Protein AF-A0A8X7R4N3-F1 (afdb_monomer_lite)

Secondary structure (DSSP, 8-state):
---TTS-----------TT-SS-EEEEEEEE-----SS-----EEEE------PPTT-EEEEEEEEEPPPPPTTS-S-EEEE---SEEEEE--SEEEE--EEEE-STT-EEEEEEEEEE-TT-EEEEEEEEEE-STT-EEEEEEEEEEETT-EEEEEEEEEE-TT--S-EEEEEEEEEEESSS-EEEEEEEEE-

InterPro domains:
  IPR000825 SUF system FeS cluster assembly, SufBD core domain [PF01458] (23-189)
  IPR037284 SUF system FeS cluster assembly, SufBD superfamily [SSF101960] (40-192)
  IPR055346 SUF system FeS cluster assembly, SufBD [PTHR30508] (43-193)

Sequence (194 aa):
MYKKDGSKYFQGNPSLDPTNSSLEAEAIALLTAVQQLGRLSYKHLHAAVVELYCREGANIKYSTVQKAYVSDEQGKGGIYNFLTEMTQVETGSAITWKYPSMVLESDDSVGEFYSVALTNNYQQADTGTTMIHKGKNTKSRIISKGISAGHSRNCYRGLVQVQSKVENAKSTSTSDSMLIADKAAANTYSYIQL

Structure (mmCIF, N/CA/C/O backbone):
data_AF-A0A8X7R4N3-F1
#
_entry.id   AF-A0A8X7R4N3-F1
#
loop_
_atom_site.group_PDB
_atom_site.id
_atom_site.type_symbol
_atom_site.label_atom_id
_atom_site.label_alt_id
_atom_site.label_comp_id
_atom_site.label_asym_id
_atom_site.label_entity_id
_atom_site.label_seq_id
_atom_site.pdbx_PDB_ins_code
_atom_site.Cartn_x
_atom_site.Cartn_y
_atom_site.Cartn_z
_atom_site.occupancy
_atom_site.B_iso_or_equiv
_atom_site.auth_seq_id
_atom_site.auth_comp_id
_atom_site.auth_asym_id
_atom_site.auth_atom_id
_atom_site.pdbx_PDB_model_num
ATOM 1 N N . MET A 1 1 ? 30.304 -11.082 11.114 1.00 28.42 1 MET A N 1
ATOM 2 C CA . MET A 1 1 ? 31.071 -12.309 10.788 1.00 28.42 1 MET A CA 1
ATOM 3 C C . MET A 1 1 ? 30.467 -12.939 9.534 1.00 28.42 1 MET A C 1
ATOM 5 O O . MET A 1 1 ? 29.252 -13.041 9.476 1.00 28.42 1 MET A O 1
ATOM 9 N N . TYR A 1 2 ? 31.270 -13.278 8.521 1.00 25.00 2 TYR A N 1
ATOM 10 C CA . TYR A 1 2 ? 30.820 -13.869 7.244 1.00 25.00 2 TYR A CA 1
ATOM 11 C C . TYR A 1 2 ? 30.635 -15.396 7.359 1.00 25.00 2 TYR A C 1
ATOM 13 O O . TYR A 1 2 ? 31.362 -16.033 8.121 1.00 25.00 2 TYR A O 1
ATOM 21 N N . LYS A 1 3 ? 29.708 -15.997 6.592 1.00 32.22 3 LYS A N 1
ATOM 22 C CA . LYS A 1 3 ? 29.724 -17.448 6.319 1.00 32.22 3 LYS A CA 1
ATOM 23 C C . LYS A 1 3 ? 30.774 -17.761 5.247 1.00 32.22 3 LYS A C 1
ATOM 25 O O . LYS A 1 3 ? 31.097 -16.922 4.409 1.00 32.22 3 LYS A O 1
ATOM 30 N N . LYS A 1 4 ? 31.286 -18.995 5.270 1.00 37.41 4 LYS A N 1
ATOM 31 C CA . LYS A 1 4 ? 32.301 -19.543 4.347 1.00 37.41 4 LYS A CA 1
ATOM 32 C C . LYS A 1 4 ? 31.868 -19.609 2.864 1.00 37.41 4 LYS A C 1
ATOM 34 O O . LYS A 1 4 ? 32.655 -20.071 2.050 1.00 37.41 4 LYS A O 1
ATOM 39 N N . ASP A 1 5 ? 30.664 -19.152 2.515 1.00 39.84 5 ASP A N 1
ATOM 40 C CA . ASP A 1 5 ? 30.082 -19.175 1.162 1.00 39.84 5 ASP A CA 1
ATOM 41 C C . ASP A 1 5 ? 29.942 -17.782 0.512 1.00 39.84 5 ASP A C 1
ATOM 43 O O . ASP A 1 5 ? 29.396 -17.659 -0.581 1.00 39.84 5 ASP A O 1
ATOM 47 N N . GLY A 1 6 ? 30.428 -16.718 1.162 1.00 37.72 6 GLY A N 1
ATOM 48 C CA . GLY A 1 6 ? 30.381 -15.358 0.612 1.00 37.72 6 GLY A CA 1
ATOM 49 C C . GLY A 1 6 ? 29.008 -14.675 0.686 1.00 37.72 6 GLY A C 1
ATOM 50 O O . GLY A 1 6 ? 28.885 -13.528 0.253 1.00 37.72 6 GLY A O 1
ATOM 51 N N . SER A 1 7 ? 27.991 -15.306 1.281 1.00 31.12 7 SER A N 1
ATOM 52 C CA . SER A 1 7 ? 26.719 -14.642 1.574 1.00 31.12 7 SER A CA 1
ATOM 53 C C . SER A 1 7 ? 26.849 -13.727 2.805 1.00 31.12 7 SER A C 1
ATOM 55 O O . SER A 1 7 ? 27.377 -14.106 3.859 1.00 31.12 7 SER A O 1
ATOM 57 N N . LYS A 1 8 ? 26.404 -12.469 2.677 1.00 31.66 8 LYS A N 1
ATOM 58 C CA . LYS A 1 8 ? 26.304 -11.541 3.812 1.00 31.66 8 LYS A CA 1
ATOM 59 C C . LYS A 1 8 ? 25.143 -11.984 4.701 1.00 31.66 8 LYS A C 1
ATOM 61 O O . LYS A 1 8 ? 24.023 -12.127 4.220 1.00 31.66 8 LYS A O 1
ATOM 66 N N . TYR A 1 9 ? 25.388 -12.121 6.005 1.00 30.23 9 TYR A N 1
ATOM 67 C CA . TYR A 1 9 ? 24.306 -12.041 6.982 1.00 30.23 9 TYR A CA 1
ATOM 68 C C . TYR A 1 9 ? 23.654 -10.665 6.827 1.00 30.23 9 TYR A C 1
ATOM 70 O O . TYR A 1 9 ? 24.258 -9.656 7.191 1.00 30.23 9 TYR A O 1
ATOM 78 N N . PHE A 1 10 ? 22.424 -10.608 6.325 1.00 33.38 10 PHE A N 1
ATOM 79 C CA . PHE A 1 10 ? 21.521 -9.571 6.800 1.00 33.38 10 PHE A CA 1
ATOM 80 C C . PHE A 1 10 ? 21.211 -9.944 8.248 1.00 33.38 10 PHE A C 1
ATOM 82 O O . PHE A 1 10 ? 20.389 -10.816 8.516 1.00 33.38 10 PHE A O 1
ATOM 89 N N . GLN A 1 11 ? 21.952 -9.354 9.187 1.00 27.58 11 GLN A N 1
ATOM 90 C CA . GLN A 1 11 ? 21.507 -9.301 10.572 1.00 27.58 11 GLN A CA 1
ATOM 91 C C . GLN A 1 11 ? 20.265 -8.407 10.584 1.00 27.58 11 GLN A C 1
ATOM 93 O O . GLN A 1 11 ? 20.362 -7.192 10.720 1.00 27.58 11 GLN A O 1
ATOM 98 N N . GLY A 1 12 ? 19.093 -9.015 10.385 1.00 32.09 12 GLY A N 1
ATOM 99 C CA . GLY A 1 12 ? 17.879 -8.480 10.981 1.00 32.09 12 GLY A CA 1
ATOM 100 C C . GLY A 1 12 ? 18.146 -8.401 12.477 1.00 32.09 12 GLY A C 1
ATOM 101 O O . GLY A 1 12 ? 18.594 -9.384 13.065 1.00 32.09 12 GLY A O 1
ATOM 102 N N . ASN A 1 13 ? 17.997 -7.213 13.051 1.00 30.48 13 ASN A N 1
ATOM 103 C CA . ASN A 1 13 ? 18.271 -6.973 14.459 1.00 30.48 13 ASN A CA 1
ATOM 104 C C . ASN A 1 13 ? 17.306 -7.847 15.289 1.00 30.48 13 ASN A C 1
ATOM 106 O O . ASN A 1 13 ? 16.101 -7.588 15.249 1.00 30.48 13 ASN A O 1
ATOM 110 N N . PRO A 1 14 ? 17.761 -8.909 15.981 1.00 39.53 14 PRO A N 1
ATOM 111 C CA . PRO A 1 14 ? 16.870 -9.852 16.632 1.00 39.53 14 PRO A CA 1
ATOM 112 C C . PRO A 1 14 ? 16.708 -9.461 18.102 1.00 39.53 14 PRO A C 1
ATOM 114 O O . PRO A 1 14 ? 17.184 -10.178 18.969 1.00 39.53 14 PRO A O 1
ATOM 117 N N . SER A 1 15 ? 16.088 -8.308 18.367 1.00 30.47 15 SER A N 1
ATOM 118 C CA . SER A 1 15 ? 15.493 -7.941 19.666 1.00 30.47 15 SER A CA 1
ATOM 119 C C . SER A 1 15 ? 15.107 -6.459 19.677 1.00 30.47 15 SER A C 1
ATOM 121 O O . SER A 1 15 ? 15.933 -5.582 19.913 1.00 30.47 15 SER A O 1
ATOM 123 N N . LEU A 1 16 ? 13.825 -6.161 19.468 1.00 42.56 16 LEU A N 1
ATOM 124 C CA . LEU A 1 16 ? 13.246 -4.944 20.034 1.00 42.56 16 LEU A CA 1
ATOM 125 C C . LEU A 1 16 ? 12.820 -5.308 21.460 1.00 42.56 16 LEU A C 1
ATOM 127 O O . LEU A 1 16 ? 11.906 -6.106 21.652 1.00 42.56 16 LEU A O 1
ATOM 131 N N . ASP A 1 17 ? 13.565 -4.807 22.443 1.00 33.56 17 ASP A N 1
ATOM 132 C CA . ASP A 1 17 ? 13.286 -4.969 23.872 1.00 33.56 17 ASP A CA 1
ATOM 133 C C . ASP A 1 17 ? 11.881 -4.415 24.206 1.00 33.56 17 ASP A C 1
ATOM 135 O O . ASP A 1 17 ? 11.614 -3.237 23.950 1.00 33.56 17 ASP A O 1
ATOM 139 N N . PRO A 1 18 ? 10.962 -5.232 24.758 1.00 40.41 18 PRO A N 1
ATOM 140 C CA . PRO A 1 18 ? 9.576 -4.836 24.995 1.00 40.41 18 PRO A CA 1
ATOM 141 C C . PRO A 1 18 ? 9.364 -3.951 26.237 1.00 40.41 18 PRO A C 1
ATOM 143 O O . PRO A 1 18 ? 8.213 -3.649 26.559 1.00 40.41 18 PRO A O 1
ATOM 146 N N . THR A 1 19 ? 10.415 -3.543 26.961 1.00 34.06 19 THR A N 1
ATOM 147 C CA . THR A 1 19 ? 10.249 -2.979 28.315 1.00 34.06 19 THR A CA 1
ATOM 148 C C . THR A 1 19 ? 10.400 -1.468 28.475 1.00 34.06 19 THR A C 1
ATOM 150 O O . THR A 1 19 ? 10.098 -0.971 29.558 1.00 34.06 19 THR A O 1
ATOM 153 N N . ASN A 1 20 ? 10.752 -0.694 27.443 1.00 33.00 20 ASN A N 1
ATOM 154 C CA . ASN A 1 20 ? 10.854 0.761 27.615 1.00 33.00 20 ASN A CA 1
ATOM 155 C C . ASN A 1 20 ? 9.526 1.497 27.356 1.00 33.00 20 ASN A C 1
ATOM 157 O O . ASN A 1 20 ? 8.781 1.242 26.411 1.00 33.00 20 ASN A O 1
ATOM 161 N N . SER A 1 21 ? 9.181 2.403 28.258 1.00 36.72 21 SER A N 1
ATOM 162 C CA . SER A 1 21 ? 8.106 3.381 28.125 1.00 36.72 21 SER A CA 1
ATOM 163 C C . SER A 1 21 ? 8.486 4.414 27.051 1.00 36.72 21 SER A C 1
ATOM 165 O O . SER A 1 21 ? 9.642 4.811 26.956 1.00 36.72 21 SER A O 1
ATOM 167 N N . SER A 1 22 ? 7.518 4.828 26.220 1.00 35.53 22 SER A N 1
ATOM 168 C CA . SER A 1 22 ? 7.684 5.627 24.981 1.00 35.53 22 SER A CA 1
ATOM 169 C C . SER A 1 22 ? 8.544 4.966 23.888 1.00 35.53 22 SER A C 1
ATOM 171 O O . SER A 1 22 ? 9.639 5.413 23.570 1.00 35.53 22 SER A O 1
ATOM 173 N N . LEU A 1 23 ? 8.041 3.878 23.295 1.00 40.59 23 LEU A N 1
ATOM 174 C CA . LEU A 1 23 ? 8.692 3.203 22.165 1.00 40.59 23 LEU A CA 1
ATOM 175 C C . LEU A 1 23 ? 8.200 3.806 20.843 1.00 40.59 23 LEU A C 1
ATOM 177 O O . LEU A 1 23 ? 7.201 3.353 20.283 1.00 40.59 23 LEU A O 1
ATOM 181 N N . GLU A 1 24 ? 8.897 4.832 20.354 1.00 41.12 24 GLU A N 1
ATOM 182 C CA . GLU A 1 24 ? 8.949 5.094 18.914 1.00 41.12 24 GLU A CA 1
ATOM 183 C C . GLU A 1 24 ? 9.880 4.043 18.296 1.00 41.12 24 GLU A C 1
ATOM 185 O O . GLU A 1 24 ? 11.080 4.024 18.572 1.00 41.12 24 GLU A O 1
ATOM 190 N N . ALA A 1 25 ? 9.334 3.132 17.490 1.00 44.25 25 ALA A N 1
ATOM 191 C CA . ALA A 1 25 ? 10.148 2.238 16.675 1.00 44.25 25 ALA A CA 1
ATOM 192 C C . ALA A 1 25 ? 10.244 2.827 15.264 1.00 44.25 25 ALA A C 1
ATOM 194 O O . ALA A 1 25 ? 9.279 2.797 14.498 1.00 44.25 25 ALA A O 1
ATOM 195 N N . GLU A 1 26 ? 11.407 3.379 14.928 1.00 40.69 26 GLU A N 1
ATOM 196 C CA . GLU A 1 26 ? 11.725 3.802 13.566 1.00 40.69 26 GLU A CA 1
ATOM 197 C C . GLU A 1 26 ? 12.490 2.680 12.866 1.00 40.69 26 GLU A C 1
ATOM 199 O O . GLU A 1 26 ? 13.600 2.316 13.257 1.00 40.69 26 GLU A O 1
ATOM 204 N N . ALA A 1 27 ? 11.892 2.106 11.826 1.00 46.00 27 ALA A N 1
ATOM 205 C CA . ALA A 1 27 ? 12.557 1.132 10.975 1.00 46.00 27 ALA A CA 1
ATOM 206 C C . ALA A 1 27 ? 12.718 1.732 9.574 1.00 46.00 27 ALA A C 1
ATOM 208 O O . ALA A 1 27 ? 11.740 2.023 8.885 1.00 46.00 27 ALA A O 1
ATOM 209 N N . ILE A 1 28 ? 13.973 1.928 9.158 1.00 44.00 28 ILE A N 1
ATOM 210 C CA . ILE A 1 28 ? 14.318 2.360 7.802 1.00 44.00 28 ILE A CA 1
ATOM 211 C C . ILE A 1 28 ? 14.966 1.190 7.070 1.00 44.00 28 ILE A C 1
ATOM 213 O O . ILE A 1 28 ? 16.100 0.813 7.372 1.00 44.00 28 ILE A O 1
ATOM 217 N N . ALA A 1 29 ? 14.261 0.614 6.095 1.00 48.31 29 ALA A N 1
ATOM 218 C CA . ALA A 1 29 ? 14.846 -0.378 5.198 1.00 48.31 29 ALA A CA 1
ATOM 219 C C . ALA A 1 29 ? 15.395 0.333 3.952 1.00 48.31 29 ALA A C 1
ATOM 221 O O . ALA A 1 29 ? 14.651 0.722 3.051 1.00 48.31 29 ALA A O 1
ATOM 222 N N . LEU A 1 30 ? 16.717 0.524 3.904 1.00 37.94 30 LEU A N 1
ATOM 223 C CA . LEU A 1 30 ? 17.411 0.983 2.702 1.00 37.94 30 LEU A CA 1
ATOM 224 C C . LEU A 1 30 ? 17.946 -0.232 1.943 1.00 37.94 30 LEU A C 1
ATOM 226 O O . LEU A 1 30 ? 19.055 -0.707 2.197 1.00 37.94 30 LEU A O 1
ATOM 230 N N . LEU A 1 31 ? 17.171 -0.738 0.989 1.00 42.41 31 LEU A N 1
ATOM 231 C CA . LEU A 1 31 ? 17.671 -1.764 0.086 1.00 42.41 31 LEU A CA 1
ATOM 232 C C . LEU A 1 31 ? 18.352 -1.099 -1.115 1.00 42.41 31 LEU A C 1
ATOM 234 O O . LEU A 1 31 ? 17.706 -0.709 -2.086 1.00 42.41 31 LEU A O 1
ATOM 238 N N . THR A 1 32 ? 19.682 -1.009 -1.067 1.00 34.28 32 THR A N 1
ATOM 239 C CA . THR A 1 32 ? 20.493 -0.711 -2.255 1.00 34.28 32 THR A CA 1
ATOM 240 C C . THR A 1 32 ? 21.065 -2.017 -2.794 1.00 34.28 32 THR A C 1
ATOM 242 O O . THR A 1 32 ? 22.032 -2.550 -2.249 1.00 34.28 32 THR A O 1
ATOM 245 N N . ALA A 1 33 ? 20.495 -2.544 -3.877 1.00 39.47 33 ALA A N 1
ATOM 246 C CA . ALA A 1 33 ? 21.125 -3.632 -4.617 1.00 39.47 33 ALA A CA 1
ATOM 247 C C . ALA A 1 33 ? 22.306 -3.062 -5.427 1.00 39.47 33 ALA A C 1
ATOM 249 O O . ALA A 1 33 ? 22.152 -2.646 -6.574 1.00 39.47 33 ALA A O 1
ATOM 250 N N . VAL A 1 34 ? 23.495 -2.993 -4.817 1.00 32.38 34 VAL A N 1
ATOM 251 C CA . VAL A 1 34 ? 24.745 -2.728 -5.546 1.00 32.38 34 VAL A CA 1
ATOM 252 C C . VAL A 1 34 ? 25.189 -4.031 -6.195 1.00 32.38 34 VAL A C 1
ATOM 254 O O . VAL A 1 34 ? 25.832 -4.860 -5.557 1.00 32.38 34 VAL A O 1
ATOM 257 N N . GLN A 1 35 ? 24.881 -4.197 -7.478 1.00 34.34 35 GLN A N 1
ATOM 258 C CA . GLN A 1 35 ? 25.619 -5.121 -8.334 1.00 34.34 35 GLN A CA 1
ATOM 259 C C . GLN A 1 35 ? 26.476 -4.296 -9.297 1.00 34.34 35 GLN A C 1
ATOM 261 O O . GLN A 1 35 ? 26.201 -4.170 -10.487 1.00 34.34 35 GLN A O 1
ATOM 266 N N . GLN A 1 36 ? 27.531 -3.682 -8.750 1.00 35.44 36 GLN A N 1
ATOM 267 C CA . GLN A 1 36 ? 28.707 -3.345 -9.548 1.00 35.44 36 GLN A CA 1
ATOM 268 C C . GLN A 1 36 ? 29.327 -4.674 -9.971 1.00 35.44 36 GLN A C 1
ATOM 270 O O . GLN A 1 36 ? 29.988 -5.300 -9.154 1.00 35.44 36 GLN A O 1
ATOM 275 N N . LEU A 1 37 ? 29.028 -5.126 -11.189 1.00 33.00 37 LEU A N 1
ATOM 276 C CA . LEU A 1 37 ? 29.882 -5.935 -12.070 1.00 33.00 37 LEU A CA 1
ATOM 277 C C . LEU A 1 37 ? 29.041 -6.365 -13.283 1.00 33.00 37 LEU A C 1
ATOM 279 O O . LEU A 1 37 ? 28.156 -7.203 -13.165 1.00 33.00 37 LEU A O 1
ATOM 283 N N . GLY A 1 38 ? 29.320 -5.735 -14.429 1.00 34.06 38 GLY A N 1
ATOM 284 C CA . GLY A 1 38 ? 29.025 -6.207 -15.787 1.00 34.06 38 GLY A CA 1
ATOM 285 C C . GLY A 1 38 ? 27.617 -6.732 -16.071 1.00 34.06 38 GLY A C 1
ATOM 286 O O . GLY A 1 38 ? 27.364 -7.905 -15.862 1.00 34.06 38 GLY A O 1
ATOM 287 N N . ARG A 1 39 ? 26.757 -5.882 -16.656 1.00 41.31 39 ARG A N 1
ATOM 288 C CA . ARG A 1 39 ? 25.635 -6.216 -17.567 1.00 41.31 39 ARG A CA 1
ATOM 289 C C . ARG A 1 39 ? 25.206 -7.700 -17.554 1.00 41.31 39 ARG A C 1
ATOM 291 O O . ARG A 1 39 ? 25.407 -8.414 -18.534 1.00 41.31 39 ARG A O 1
ATOM 298 N N . LEU A 1 40 ? 24.637 -8.173 -16.445 1.00 40.94 40 LEU A N 1
ATOM 299 C CA . LEU A 1 40 ? 24.177 -9.556 -16.345 1.00 40.94 40 LEU A CA 1
ATOM 300 C C . LEU A 1 40 ? 22.851 -9.690 -17.095 1.00 40.94 40 LEU A C 1
ATOM 302 O O . LEU A 1 40 ? 21.897 -8.962 -16.835 1.00 40.94 40 LEU A O 1
ATOM 306 N N . SER A 1 41 ? 22.792 -10.639 -18.026 1.00 44.78 41 SER A N 1
ATOM 307 C CA . SER A 1 41 ? 21.616 -10.949 -18.850 1.00 44.78 41 SER A CA 1
ATOM 308 C C . SER A 1 41 ? 20.477 -11.641 -18.086 1.00 44.78 41 SER A C 1
ATOM 310 O O . SER A 1 41 ? 19.461 -11.991 -18.688 1.00 44.78 41 SER A O 1
ATOM 312 N N . TYR A 1 42 ? 20.627 -11.857 -16.777 1.00 50.16 42 TYR A N 1
ATOM 313 C CA . TYR A 1 42 ? 19.701 -12.637 -15.962 1.00 50.16 42 TYR A CA 1
ATOM 314 C C . TYR A 1 42 ? 18.805 -11.735 -15.112 1.00 50.16 42 TYR A C 1
ATOM 316 O O . TYR A 1 42 ? 19.255 -10.780 -14.475 1.00 50.16 42 TYR A O 1
ATOM 324 N N . LYS A 1 43 ? 17.509 -12.049 -15.116 1.00 64.62 43 LYS A N 1
ATOM 325 C CA . LYS A 1 43 ? 16.503 -11.386 -14.284 1.00 64.62 43 LYS A CA 1
ATOM 326 C C . LYS A 1 43 ? 16.624 -11.892 -12.850 1.00 64.62 43 LYS A C 1
ATOM 328 O O . LYS A 1 43 ? 16.765 -13.095 -12.643 1.00 64.62 43 LYS A O 1
ATOM 333 N N . HIS A 1 44 ? 16.529 -10.991 -11.880 1.00 62.62 44 HIS A N 1
ATOM 334 C CA . HIS A 1 44 ? 16.589 -11.338 -10.460 1.00 62.62 44 HIS A CA 1
ATOM 335 C C . HIS A 1 44 ? 15.226 -11.103 -9.808 1.00 62.62 44 HIS A C 1
ATOM 337 O O . HIS A 1 44 ? 14.547 -10.120 -10.105 1.00 62.62 44 HIS A O 1
ATOM 343 N N . LEU A 1 45 ? 14.827 -12.013 -8.925 1.00 73.44 45 LEU A N 1
ATOM 344 C CA . LEU A 1 45 ? 13.608 -11.900 -8.132 1.00 73.44 45 LEU A CA 1
ATOM 345 C C . LEU A 1 45 ? 13.970 -11.382 -6.740 1.00 73.44 45 LEU A C 1
ATOM 347 O O . LEU A 1 45 ? 14.696 -12.049 -6.007 1.00 73.44 45 LEU A O 1
ATOM 351 N N . HIS A 1 46 ? 13.457 -10.210 -6.381 1.00 73.81 46 HIS A N 1
ATOM 352 C CA . HIS A 1 46 ? 13.475 -9.699 -5.020 1.00 73.81 46 HIS A CA 1
ATOM 353 C C . HIS A 1 46 ? 12.089 -9.903 -4.411 1.00 73.81 46 HIS A C 1
ATOM 355 O O . HIS A 1 46 ? 11.122 -9.287 -4.851 1.00 73.81 46 HIS A O 1
ATOM 361 N N . ALA A 1 47 ? 11.998 -10.764 -3.404 1.00 74.94 47 ALA A N 1
ATOM 362 C CA . ALA A 1 47 ? 10.785 -10.974 -2.632 1.00 74.94 47 ALA A CA 1
ATOM 363 C C . ALA A 1 47 ? 11.133 -10.890 -1.149 1.00 74.94 47 ALA A C 1
ATOM 365 O O . ALA A 1 47 ? 12.039 -11.592 -0.696 1.00 74.94 47 ALA A O 1
ATOM 366 N N . ALA A 1 48 ? 10.426 -10.056 -0.396 1.00 75.56 48 ALA A N 1
ATOM 367 C CA . ALA A 1 48 ? 10.520 -10.094 1.055 1.00 75.56 48 ALA A CA 1
ATOM 368 C C . ALA A 1 48 ? 9.176 -9.812 1.731 1.00 75.56 48 ALA A C 1
ATOM 370 O O . ALA A 1 48 ? 8.212 -9.336 1.129 1.00 75.56 48 ALA A O 1
ATOM 371 N N . VAL A 1 49 ? 9.129 -10.183 3.004 1.00 78.62 49 VAL A N 1
ATOM 372 C CA . VAL A 1 49 ? 7.958 -10.086 3.866 1.00 78.62 49 VAL A CA 1
ATOM 373 C C . VAL A 1 49 ? 8.358 -9.249 5.066 1.00 78.62 49 VAL A C 1
ATOM 375 O O . VAL A 1 49 ? 9.437 -9.438 5.627 1.00 78.62 49 VAL A O 1
ATOM 378 N N . VAL A 1 50 ? 7.494 -8.308 5.427 1.00 82.25 50 VAL A N 1
ATOM 379 C CA . VAL A 1 50 ? 7.684 -7.430 6.577 1.00 82.25 50 VAL A CA 1
ATOM 380 C C . VAL A 1 50 ? 6.433 -7.525 7.431 1.00 82.25 50 VAL A C 1
ATOM 382 O O . VAL A 1 50 ? 5.329 -7.296 6.942 1.00 82.25 50 VAL A O 1
ATOM 385 N N . GLU A 1 51 ? 6.624 -7.851 8.704 1.00 82.25 51 GLU A N 1
ATOM 386 C CA . GLU A 1 51 ? 5.573 -7.888 9.713 1.00 82.25 51 GLU A CA 1
ATOM 387 C C . GLU A 1 51 ? 5.939 -6.912 10.829 1.00 82.25 51 GLU A C 1
ATOM 389 O O . GLU A 1 51 ? 7.065 -6.914 11.330 1.00 82.25 51 GLU A O 1
ATOM 394 N N . LEU A 1 52 ? 4.992 -6.050 11.192 1.00 83.56 52 LEU A N 1
ATOM 395 C CA . LEU A 1 52 ? 5.147 -5.046 12.239 1.00 83.56 52 LEU A CA 1
ATOM 396 C C . LEU A 1 52 ? 3.961 -5.166 13.190 1.00 83.56 52 LEU A C 1
ATOM 398 O O . LEU A 1 52 ? 2.817 -5.257 12.749 1.00 83.56 52 LEU A O 1
ATOM 402 N N . TYR A 1 53 ? 4.236 -5.135 14.490 1.00 84.75 53 TYR A N 1
ATOM 403 C CA . TYR A 1 53 ? 3.217 -5.171 15.532 1.00 84.75 53 TYR A CA 1
ATOM 404 C C . TYR A 1 53 ? 3.391 -3.972 16.459 1.00 84.75 53 TYR A C 1
ATOM 406 O O . TYR A 1 53 ? 4.430 -3.826 17.103 1.00 84.75 53 TYR A O 1
ATOM 414 N N . CYS A 1 54 ? 2.372 -3.114 16.519 1.00 83.12 54 CYS A N 1
ATOM 415 C CA . CYS A 1 54 ? 2.355 -1.933 17.372 1.00 83.12 54 CYS A CA 1
ATOM 416 C C . CYS A 1 54 ? 1.504 -2.210 18.615 1.00 83.12 54 CYS A C 1
ATOM 418 O O . CYS A 1 54 ? 0.315 -2.503 18.491 1.00 83.12 54 CYS A O 1
ATOM 420 N N . ARG A 1 55 ? 2.102 -2.126 19.809 1.00 83.25 55 ARG A N 1
ATOM 421 C CA . ARG A 1 55 ? 1.358 -2.274 21.069 1.00 83.25 55 ARG A CA 1
ATOM 422 C C . ARG A 1 55 ? 0.580 -1.004 21.420 1.00 83.25 55 ARG A C 1
ATOM 424 O O . ARG A 1 55 ? 0.852 0.073 20.897 1.00 83.25 55 ARG A O 1
ATOM 431 N N . GLU A 1 56 ? -0.321 -1.121 22.388 1.00 80.50 56 GLU A N 1
ATOM 432 C CA . GLU A 1 56 ? -1.024 0.026 22.961 1.00 80.50 56 GLU A CA 1
ATOM 433 C C . GLU A 1 56 ? -0.043 1.096 23.473 1.00 80.50 56 GLU A C 1
ATOM 435 O O . GLU A 1 56 ? 0.941 0.796 24.156 1.00 80.50 56 GLU A O 1
ATOM 440 N N . GLY A 1 57 ? -0.292 2.351 23.093 1.00 78.88 57 GLY A N 1
ATOM 441 C CA . GLY A 1 57 ? 0.563 3.493 23.424 1.00 78.88 57 GLY A CA 1
ATOM 442 C C . GLY A 1 57 ? 1.901 3.553 22.675 1.00 78.88 57 GLY A C 1
ATOM 443 O O . GLY A 1 57 ? 2.692 4.455 22.949 1.00 78.88 57 GLY A O 1
ATOM 444 N N . ALA A 1 58 ? 2.178 2.629 21.750 1.00 78.75 58 ALA A N 1
ATOM 445 C CA . ALA A 1 58 ? 3.365 2.677 20.898 1.00 78.75 58 ALA A CA 1
ATOM 446 C C . ALA A 1 58 ? 3.076 3.346 19.546 1.00 78.75 58 ALA A C 1
ATOM 448 O O . ALA A 1 58 ? 1.929 3.482 19.117 1.00 78.75 58 ALA A O 1
ATOM 449 N N . ASN A 1 59 ? 4.146 3.762 18.870 1.00 77.88 59 ASN A N 1
ATOM 450 C CA . ASN A 1 59 ? 4.096 4.293 17.514 1.00 77.88 59 ASN A CA 1
ATOM 451 C C . ASN A 1 59 ? 5.201 3.635 16.680 1.00 77.88 59 ASN A C 1
ATOM 453 O O . ASN A 1 59 ? 6.346 3.529 17.127 1.00 77.88 59 ASN A O 1
ATOM 457 N N . ILE A 1 60 ? 4.855 3.194 15.470 1.00 79.75 60 ILE A N 1
ATOM 458 C CA . ILE A 1 60 ? 5.811 2.644 14.511 1.00 79.75 60 ILE A CA 1
ATOM 459 C C . ILE A 1 60 ? 5.835 3.540 13.281 1.00 79.75 60 ILE A C 1
ATOM 461 O O . ILE A 1 60 ? 4.817 3.713 12.610 1.00 79.75 60 ILE A O 1
ATOM 465 N N . LYS A 1 61 ? 7.027 4.035 12.943 1.00 78.38 61 LYS A N 1
ATOM 466 C CA . LYS A 1 61 ? 7.293 4.692 11.663 1.00 78.38 61 LYS A CA 1
ATOM 467 C C . LYS A 1 61 ? 8.140 3.754 10.819 1.00 78.38 61 LYS A C 1
ATOM 469 O O . LYS A 1 61 ? 9.284 3.450 11.160 1.00 78.38 61 LYS A O 1
ATOM 474 N N . TYR A 1 62 ? 7.569 3.296 9.711 1.00 78.00 62 TYR A N 1
ATOM 475 C CA . TYR A 1 62 ? 8.260 2.423 8.772 1.00 78.00 62 TYR A CA 1
ATOM 476 C C . TYR A 1 62 ? 8.414 3.101 7.415 1.00 78.00 62 TYR A C 1
ATOM 478 O O . TYR A 1 62 ? 7.422 3.408 6.749 1.00 78.00 62 TYR A O 1
ATOM 486 N N . SER A 1 63 ? 9.667 3.320 7.017 1.00 71.75 63 SER A N 1
ATOM 487 C CA . SER A 1 63 ? 10.016 4.078 5.815 1.00 71.75 63 SER A CA 1
ATOM 488 C C . SER A 1 63 ? 11.060 3.363 4.994 1.00 71.75 63 SER A C 1
ATOM 490 O O . SER A 1 63 ? 12.042 2.842 5.517 1.00 71.75 63 SER A O 1
ATOM 492 N N . THR A 1 64 ? 10.868 3.344 3.686 1.00 67.75 64 THR A N 1
ATOM 493 C CA . THR A 1 64 ? 11.669 2.522 2.800 1.00 67.75 64 THR A CA 1
ATOM 494 C C . THR A 1 64 ? 11.925 3.254 1.498 1.00 67.75 64 THR A C 1
ATOM 496 O O . THR A 1 64 ? 11.083 3.952 0.928 1.00 67.75 64 THR A O 1
ATOM 499 N N . VAL A 1 65 ? 13.168 3.151 1.047 1.00 67.19 65 VAL A N 1
ATOM 500 C CA . VAL A 1 65 ? 13.633 3.821 -0.163 1.00 67.19 65 VAL A CA 1
ATOM 501 C C . VAL A 1 65 ? 14.320 2.769 -1.000 1.00 67.19 65 VAL A C 1
ATOM 503 O O . VAL A 1 65 ? 15.325 2.189 -0.582 1.00 67.19 65 VAL A O 1
ATOM 506 N N . GLN A 1 66 ? 13.761 2.509 -2.177 1.00 63.09 66 GLN A N 1
ATOM 507 C CA . GLN A 1 66 ? 14.242 1.460 -3.058 1.00 63.09 66 GLN A CA 1
ATOM 508 C C . GLN A 1 66 ? 14.615 2.026 -4.413 1.00 63.09 66 GLN A C 1
ATOM 510 O O . G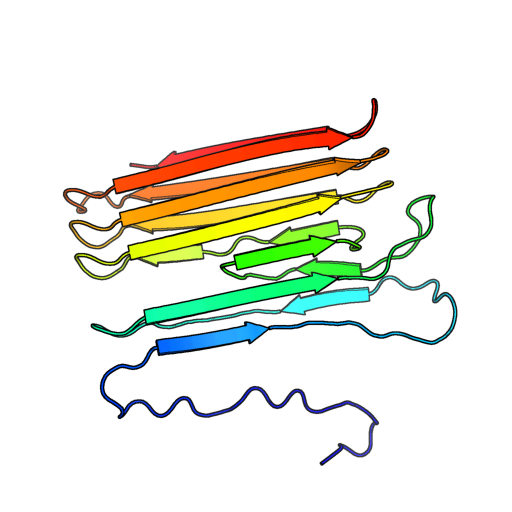LN A 1 66 ? 13.780 2.435 -5.219 1.00 63.09 66 GLN A O 1
ATOM 515 N N . LYS A 1 67 ? 15.917 2.003 -4.673 1.00 56.12 67 LYS A N 1
ATOM 516 C CA . LYS A 1 67 ? 16.490 2.333 -5.969 1.00 56.12 67 LYS A CA 1
ATOM 517 C C . LYS A 1 67 ? 17.065 1.055 -6.567 1.00 56.12 67 LYS A C 1
ATOM 519 O O . LYS A 1 67 ? 18.185 0.662 -6.245 1.00 56.12 67 LYS A O 1
ATOM 524 N N . ALA A 1 68 ? 16.286 0.396 -7.412 1.00 55.00 68 ALA A N 1
ATOM 525 C CA . ALA A 1 68 ? 16.784 -0.671 -8.265 1.00 55.00 68 ALA A CA 1
ATOM 526 C C . ALA A 1 68 ? 17.541 -0.058 -9.460 1.00 55.00 68 ALA A C 1
ATOM 528 O O . ALA A 1 68 ? 17.257 1.060 -9.889 1.00 55.00 68 ALA A O 1
ATOM 529 N N . TYR A 1 69 ? 18.540 -0.762 -9.992 1.00 47.78 69 TYR A N 1
ATOM 530 C CA . TYR A 1 69 ? 19.203 -0.373 -11.239 1.00 47.78 69 TYR A CA 1
ATOM 531 C C . TYR A 1 69 ? 18.607 -1.158 -12.414 1.00 47.78 69 TYR A C 1
ATOM 533 O O . TYR A 1 69 ? 18.260 -2.332 -12.293 1.00 47.78 69 TYR A O 1
ATOM 541 N N . VAL A 1 70 ? 18.441 -0.435 -13.520 1.00 50.59 70 VAL A N 1
ATOM 542 C CA . VAL A 1 70 ? 17.442 -0.648 -14.576 1.00 50.59 70 VAL A CA 1
ATOM 543 C C . VAL A 1 70 ? 17.794 -1.807 -15.517 1.00 50.59 70 VAL A C 1
ATOM 545 O O . VAL A 1 70 ? 18.964 -2.091 -15.779 1.00 50.59 70 VAL A O 1
ATOM 548 N N . SER A 1 71 ? 16.748 -2.424 -16.077 1.00 48.09 71 SER A N 1
ATOM 549 C CA . SER A 1 71 ? 16.763 -3.059 -17.403 1.00 48.09 71 SER A CA 1
ATOM 550 C C . SER A 1 71 ? 17.353 -2.121 -18.473 1.00 48.09 71 SER A C 1
ATOM 552 O O . SER A 1 71 ? 17.433 -0.912 -18.269 1.00 48.09 71 SER A O 1
ATOM 554 N N . ASP A 1 72 ? 17.741 -2.630 -19.641 1.00 53.41 72 ASP A N 1
ATOM 555 C CA . ASP A 1 72 ? 18.154 -1.742 -20.737 1.00 53.41 72 ASP A CA 1
ATOM 556 C C . ASP A 1 72 ? 17.001 -0.828 -21.226 1.00 53.41 72 ASP A C 1
ATOM 558 O O . ASP A 1 72 ? 15.835 -1.011 -20.859 1.00 53.41 72 ASP A O 1
ATOM 562 N N . GLU A 1 73 ? 17.319 0.178 -22.052 1.00 59.78 73 GLU A N 1
ATOM 563 C CA . GLU A 1 73 ? 16.349 1.137 -22.624 1.00 59.78 73 GLU A CA 1
ATOM 564 C C . GLU A 1 73 ? 15.226 0.462 -23.439 1.00 59.78 73 GLU A C 1
ATOM 566 O O . GLU A 1 73 ? 14.181 1.064 -23.678 1.00 59.78 73 GLU A O 1
ATOM 571 N N . GLN A 1 74 ? 15.409 -0.803 -23.831 1.00 57.56 74 GLN A N 1
ATOM 572 C CA . GLN A 1 74 ? 14.436 -1.615 -24.564 1.00 57.56 74 GLN A CA 1
ATOM 573 C C . GLN A 1 74 ? 13.642 -2.569 -23.650 1.00 57.56 74 GLN A C 1
ATOM 575 O O . GLN A 1 74 ? 12.858 -3.379 -24.144 1.00 57.56 74 GLN A O 1
ATOM 580 N N . GLY A 1 75 ? 13.828 -2.497 -22.327 1.00 51.38 75 GLY A N 1
ATOM 581 C CA . GLY A 1 75 ? 13.118 -3.322 -21.348 1.00 51.38 75 GLY A CA 1
ATOM 582 C C . GLY A 1 75 ? 13.650 -4.755 -21.192 1.00 51.38 75 GLY A C 1
ATOM 583 O O . GLY A 1 75 ? 12.956 -5.596 -20.619 1.00 51.38 75 GLY A O 1
ATOM 584 N N . LYS A 1 76 ? 14.859 -5.078 -21.677 1.00 49.44 76 LYS A N 1
ATOM 585 C CA . LYS A 1 76 ? 15.499 -6.386 -21.448 1.00 49.44 76 LYS A CA 1
ATOM 586 C C . LYS A 1 76 ? 16.326 -6.375 -20.156 1.00 49.44 76 LYS A C 1
ATOM 588 O O . LYS A 1 76 ? 17.106 -5.462 -19.893 1.00 49.44 76 LYS A O 1
ATOM 593 N N . GLY A 1 77 ? 16.177 -7.435 -19.357 1.00 49.47 77 GLY A N 1
ATOM 594 C CA . GLY A 1 77 ? 16.771 -7.552 -18.015 1.00 49.47 77 GLY A CA 1
ATOM 595 C C . GLY A 1 77 ? 15.911 -6.907 -16.919 1.00 49.47 77 GLY A C 1
ATOM 596 O O . GLY A 1 77 ? 14.775 -6.520 -17.175 1.00 49.47 77 GLY A O 1
ATOM 597 N N . GLY A 1 78 ? 16.435 -6.819 -15.693 1.00 44.06 78 GLY A N 1
ATOM 598 C CA . GLY A 1 78 ? 15.802 -6.110 -14.570 1.00 44.06 78 GLY A CA 1
ATOM 599 C C . GLY A 1 78 ? 15.380 -6.988 -13.384 1.00 44.06 78 GLY A C 1
ATOM 600 O O . GLY A 1 78 ? 15.444 -8.219 -13.429 1.00 44.06 78 GLY A O 1
ATOM 601 N N . ILE A 1 79 ? 14.978 -6.315 -12.302 1.00 53.81 79 ILE A N 1
ATOM 602 C CA . ILE A 1 79 ? 14.545 -6.924 -11.037 1.00 53.81 79 ILE A CA 1
ATOM 603 C C . ILE A 1 79 ? 13.012 -6.977 -10.997 1.00 53.81 79 ILE A C 1
ATOM 605 O O . ILE A 1 79 ? 12.352 -5.988 -11.325 1.00 53.81 79 ILE A O 1
ATOM 609 N N . TYR A 1 80 ? 12.463 -8.125 -10.598 1.00 50.00 80 TYR A N 1
ATOM 610 C CA . TYR A 1 80 ? 11.074 -8.251 -10.152 1.00 50.00 80 TYR A CA 1
ATOM 611 C C . TYR A 1 80 ? 11.023 -7.962 -8.654 1.00 50.00 80 TYR A C 1
ATOM 613 O O . TYR A 1 80 ? 11.705 -8.653 -7.900 1.00 50.00 80 TYR A O 1
ATOM 621 N N . ASN A 1 81 ? 10.270 -6.948 -8.229 1.00 51.88 81 ASN A N 1
ATOM 622 C CA . ASN A 1 81 ? 10.267 -6.486 -6.842 1.00 51.88 81 ASN A CA 1
ATOM 623 C C . ASN A 1 81 ? 8.907 -6.703 -6.168 1.00 51.88 81 ASN A C 1
ATOM 625 O O . ASN A 1 81 ? 7.931 -6.038 -6.514 1.00 51.88 81 ASN A O 1
ATOM 629 N N . PHE A 1 82 ? 8.873 -7.610 -5.196 1.00 47.03 82 PHE A N 1
ATOM 630 C CA . PHE A 1 82 ? 7.710 -7.946 -4.382 1.00 47.03 82 PHE A CA 1
ATOM 631 C C . PHE A 1 82 ? 8.018 -7.621 -2.922 1.00 47.03 82 PHE A C 1
ATOM 633 O O . PHE A 1 82 ? 8.746 -8.358 -2.255 1.00 47.03 82 PHE A O 1
ATOM 640 N N . LEU A 1 83 ? 7.506 -6.496 -2.427 1.00 43.72 83 LEU A N 1
ATOM 641 C CA . LEU A 1 83 ? 7.736 -6.083 -1.043 1.00 43.72 83 LEU A CA 1
ATOM 642 C C . LEU A 1 83 ? 6.544 -5.312 -0.468 1.00 43.72 83 LEU A C 1
ATOM 644 O O . LEU A 1 83 ? 5.692 -4.830 -1.200 1.00 43.72 83 LEU A O 1
ATOM 648 N N . THR A 1 84 ? 6.487 -5.155 0.847 1.00 34.59 84 THR A N 1
ATOM 649 C CA . THR A 1 84 ? 5.337 -4.594 1.563 1.00 34.59 84 THR A CA 1
ATOM 650 C C . THR A 1 84 ? 5.850 -3.593 2.601 1.00 34.59 84 THR A C 1
ATOM 652 O O . THR A 1 84 ? 6.464 -4.014 3.574 1.00 34.59 84 THR A O 1
ATOM 655 N N . GLU A 1 85 ? 5.681 -2.274 2.393 1.00 35.81 85 GLU A N 1
ATOM 656 C CA . GLU A 1 85 ? 6.244 -1.233 3.284 1.00 35.81 85 GLU A CA 1
ATOM 657 C C . GLU A 1 85 ? 5.373 0.046 3.348 1.00 35.81 85 GLU A C 1
ATOM 659 O O . GLU A 1 85 ? 4.651 0.331 2.401 1.00 35.81 85 GLU A O 1
ATOM 664 N N . MET A 1 86 ? 5.399 0.814 4.450 1.00 28.72 86 MET A N 1
ATOM 665 C CA . MET A 1 86 ? 4.359 1.823 4.772 1.00 28.72 86 MET A CA 1
ATOM 666 C C . MET A 1 86 ? 4.641 3.255 4.265 1.00 28.72 86 MET A C 1
ATOM 668 O O . MET A 1 86 ? 3.693 3.996 4.003 1.00 28.72 86 MET A O 1
ATOM 672 N N . THR A 1 87 ? 5.909 3.645 4.093 1.00 33.59 87 THR A N 1
ATOM 673 C CA . THR A 1 87 ? 6.320 4.886 3.406 1.00 33.59 87 THR A CA 1
ATOM 674 C C . THR A 1 87 ? 7.340 4.547 2.326 1.00 33.59 87 THR A C 1
ATOM 676 O O . THR A 1 87 ? 8.374 3.992 2.675 1.00 33.59 87 THR A O 1
ATOM 679 N N . GLN A 1 88 ? 7.076 4.841 1.046 1.00 50.50 88 GLN A N 1
ATOM 680 C CA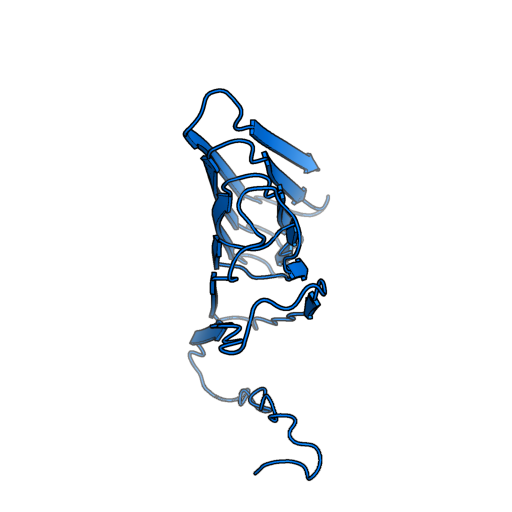 . GLN A 1 88 ? 7.856 4.269 -0.071 1.00 50.50 88 GLN A CA 1
ATOM 681 C C . GLN A 1 88 ? 8.276 5.283 -1.146 1.00 50.50 88 GLN A C 1
ATOM 683 O O . GLN A 1 88 ? 7.465 6.100 -1.581 1.00 50.50 88 GLN A O 1
ATOM 688 N N . VAL A 1 89 ? 9.519 5.163 -1.635 1.00 41.72 89 VAL A N 1
ATOM 689 C CA . VAL A 1 89 ? 10.011 5.793 -2.878 1.00 41.72 89 VAL A CA 1
ATOM 690 C C . VAL A 1 89 ? 10.668 4.731 -3.753 1.00 41.72 89 VAL A C 1
ATOM 692 O O . VAL A 1 89 ? 11.642 4.109 -3.323 1.00 41.72 89 VAL A O 1
ATOM 695 N N . GLU A 1 90 ? 10.169 4.534 -4.976 1.00 55.56 90 GLU A N 1
ATOM 696 C CA . GLU A 1 90 ? 10.636 3.449 -5.850 1.00 55.56 90 GLU A CA 1
ATOM 697 C C . GLU A 1 90 ? 11.020 3.886 -7.254 1.00 55.56 90 GLU A C 1
ATOM 699 O O . GLU A 1 90 ? 10.309 4.654 -7.899 1.00 55.56 90 GLU A O 1
ATOM 704 N N . THR A 1 91 ? 12.133 3.337 -7.744 1.00 5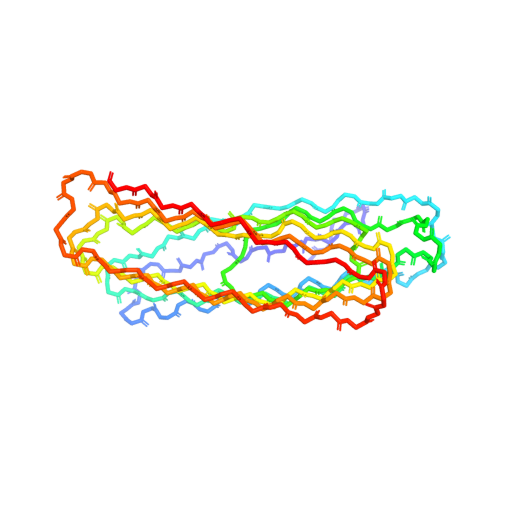2.62 91 THR A N 1
ATOM 705 C CA . THR A 1 91 ? 12.606 3.510 -9.118 1.00 52.62 91 THR A CA 1
ATOM 706 C C . THR A 1 91 ? 13.451 2.306 -9.548 1.00 52.62 91 THR A C 1
ATOM 708 O O . THR A 1 91 ? 14.220 1.773 -8.747 1.00 52.62 91 THR A O 1
ATOM 711 N N . GLY A 1 92 ? 13.330 1.872 -10.809 1.00 55.81 92 GLY A N 1
ATOM 712 C CA . GLY A 1 92 ? 14.347 1.025 -11.450 1.00 55.81 92 GLY A CA 1
ATOM 713 C C . GLY A 1 92 ? 14.036 -0.461 -11.663 1.00 55.81 92 GLY A C 1
ATOM 714 O O . GLY A 1 92 ? 14.773 -1.116 -12.399 1.00 55.81 92 GLY A O 1
ATOM 715 N N . SER A 1 93 ? 12.961 -1.001 -11.089 1.00 58.50 93 SER A N 1
ATOM 716 C CA . SER A 1 93 ? 12.540 -2.398 -11.303 1.00 58.50 93 SER A CA 1
ATOM 717 C C . SER A 1 93 ? 11.822 -2.569 -12.641 1.00 58.50 93 SER A C 1
ATOM 719 O O . SER A 1 93 ? 11.147 -1.652 -13.098 1.00 58.50 93 SER A O 1
ATOM 721 N N . ALA A 1 94 ? 11.932 -3.746 -13.267 1.00 73.12 94 ALA A N 1
ATOM 722 C CA . ALA A 1 94 ? 11.184 -4.038 -14.494 1.00 73.12 94 ALA A CA 1
ATOM 723 C C . ALA A 1 94 ? 9.684 -4.190 -14.196 1.00 73.12 94 ALA A C 1
ATOM 725 O O . ALA A 1 94 ? 8.850 -3.642 -14.917 1.00 73.12 94 ALA A O 1
ATOM 726 N N . ILE A 1 95 ? 9.360 -4.904 -13.110 1.00 79.56 95 ILE A N 1
ATOM 727 C CA . ILE A 1 95 ? 8.011 -4.975 -12.541 1.00 79.56 95 ILE A CA 1
ATOM 728 C C . ILE A 1 95 ? 8.101 -4.840 -11.017 1.00 79.56 95 ILE A C 1
ATOM 730 O O . ILE A 1 95 ? 8.923 -5.511 -10.388 1.00 79.56 95 ILE A O 1
ATOM 734 N N . THR A 1 96 ? 7.239 -4.012 -10.434 1.00 81.19 96 THR A N 1
ATOM 735 C CA . THR A 1 96 ? 7.069 -3.842 -8.984 1.00 81.19 96 THR A CA 1
ATOM 736 C C . THR A 1 96 ? 5.636 -4.174 -8.596 1.00 81.19 96 THR A C 1
ATOM 738 O O . THR A 1 96 ? 4.740 -3.508 -9.108 1.00 81.19 96 THR A O 1
ATOM 741 N N . TRP A 1 97 ? 5.422 -5.104 -7.657 1.00 85.31 97 TRP A N 1
ATOM 742 C CA . TRP A 1 97 ? 4.113 -5.380 -7.045 1.00 85.31 97 TRP A CA 1
ATOM 743 C C . TRP A 1 97 ? 4.173 -5.257 -5.524 1.00 85.31 97 TRP A C 1
ATOM 745 O O . TRP A 1 97 ? 4.928 -5.993 -4.884 1.00 85.31 97 TRP A O 1
ATOM 755 N N . LYS A 1 98 ? 3.377 -4.353 -4.941 1.00 83.06 98 LYS A N 1
ATOM 756 C CA . LYS A 1 98 ? 3.420 -4.069 -3.496 1.00 83.06 98 LYS A CA 1
ATOM 757 C C . LYS A 1 98 ? 2.068 -3.681 -2.917 1.00 83.06 98 LYS A C 1
ATOM 759 O O . LYS A 1 98 ? 1.436 -2.756 -3.417 1.00 83.06 98 LYS A O 1
ATOM 764 N N . TYR A 1 99 ? 1.680 -4.326 -1.814 1.00 89.62 99 TYR A N 1
ATOM 765 C CA . TYR A 1 99 ? 0.402 -4.069 -1.131 1.00 89.62 99 TYR A CA 1
ATOM 766 C C . TYR A 1 99 ? 0.541 -4.060 0.405 1.00 89.62 99 TYR A C 1
ATOM 768 O O . TYR A 1 99 ? -0.005 -4.934 1.084 1.00 89.62 99 TYR A O 1
ATOM 776 N N . PRO A 1 100 ? 1.274 -3.088 0.984 1.00 90.25 100 PRO A N 1
ATOM 777 C CA . PRO A 1 100 ? 1.243 -2.791 2.418 1.00 90.25 100 PRO A CA 1
ATOM 778 C C . PRO A 1 100 ? -0.172 -2.779 2.966 1.00 90.25 100 PRO A C 1
ATOM 780 O O . PRO A 1 100 ? -1.047 -2.077 2.464 1.00 90.25 100 PRO A O 1
ATOM 783 N N . SER A 1 101 ? -0.387 -3.580 4.001 1.00 90.94 101 SER A N 1
ATOM 784 C CA . SER A 1 101 ? -1.688 -3.740 4.633 1.00 90.94 101 SER A CA 1
ATOM 785 C C . SER A 1 101 ? -1.595 -3.331 6.095 1.00 90.94 101 SER A C 1
ATOM 787 O O . SER A 1 101 ? -0.644 -3.701 6.779 1.00 90.94 101 SER A O 1
ATOM 789 N N . MET A 1 102 ? -2.574 -2.566 6.568 1.00 93.69 102 MET A N 1
ATOM 790 C CA . MET A 1 102 ? -2.690 -2.150 7.963 1.00 93.69 102 MET A CA 1
ATOM 791 C C . MET A 1 102 ? -4.011 -2.643 8.521 1.00 93.69 102 MET A C 1
ATOM 793 O O . MET A 1 102 ? -5.074 -2.394 7.950 1.00 93.69 102 MET A O 1
ATOM 797 N N . VAL A 1 103 ? -3.931 -3.326 9.656 1.00 95.50 103 VAL A N 1
ATOM 798 C CA . VAL A 1 103 ? -5.098 -3.782 10.404 1.00 95.50 103 VAL A CA 1
ATOM 799 C C . VAL A 1 103 ? -5.209 -2.928 11.658 1.00 95.50 103 VAL A C 1
ATOM 801 O O . VAL A 1 103 ? -4.413 -3.054 12.583 1.00 95.50 103 VAL A O 1
ATOM 804 N N . LEU A 1 104 ? -6.196 -2.040 11.667 1.00 94.62 104 LEU A N 1
ATOM 805 C CA . LEU A 1 104 ? -6.531 -1.160 12.781 1.00 94.62 104 LEU A CA 1
ATOM 806 C C . LEU A 1 104 ? -7.442 -1.925 13.742 1.00 94.62 104 LEU A C 1
ATOM 808 O O . LEU A 1 104 ? -8.671 -1.825 13.683 1.00 94.62 104 LEU A O 1
ATOM 812 N N . GLU A 1 105 ? -6.817 -2.793 14.540 1.00 93.00 105 GLU A N 1
ATOM 813 C CA . GLU A 1 105 ? -7.516 -3.757 15.392 1.00 93.00 105 GLU A CA 1
ATOM 814 C C . GLU A 1 105 ? -8.060 -3.146 16.684 1.00 93.00 105 GLU A C 1
ATOM 816 O O . GLU A 1 105 ? -9.182 -3.461 17.071 1.00 93.00 105 GLU A O 1
ATOM 821 N N . SER A 1 106 ? -7.300 -2.257 17.325 1.00 90.94 106 SER A N 1
ATOM 822 C CA . SER A 1 106 ? -7.711 -1.613 18.573 1.00 90.94 106 SER A CA 1
ATOM 823 C C . SER A 1 106 ? -8.539 -0.355 18.331 1.00 90.94 106 SER A C 1
ATOM 825 O O . SER A 1 106 ? -8.420 0.305 17.290 1.00 90.94 106 SER A O 1
ATOM 827 N N . ASP A 1 107 ? -9.335 0.011 19.332 1.00 93.00 107 ASP A N 1
ATOM 828 C CA . ASP A 1 107 ? -10.037 1.291 19.362 1.00 93.00 107 ASP A CA 1
ATOM 829 C C . ASP A 1 107 ? -9.036 2.457 19.288 1.00 93.00 107 ASP A C 1
ATOM 831 O O . ASP A 1 107 ? -7.882 2.341 19.711 1.00 93.00 107 ASP A O 1
ATOM 835 N N . ASP A 1 108 ? -9.467 3.552 18.661 1.00 93.75 108 ASP A N 1
ATOM 836 C CA . ASP A 1 108 ? -8.701 4.787 18.450 1.00 93.75 108 ASP A CA 1
ATOM 837 C C . ASP A 1 108 ? -7.372 4.618 17.680 1.00 93.75 108 ASP A C 1
ATOM 839 O O . ASP A 1 108 ? -6.592 5.569 17.567 1.00 93.75 108 ASP A O 1
ATOM 843 N N . SER A 1 109 ? -7.116 3.444 17.084 1.00 92.50 109 SER A N 1
ATOM 844 C CA . SER A 1 109 ? -5.905 3.213 16.292 1.00 92.50 109 SER A CA 1
ATOM 845 C C . SER A 1 109 ? -5.881 4.035 15.000 1.00 92.50 109 SER A C 1
ATOM 847 O O . SER A 1 109 ? -6.905 4.290 14.350 1.00 92.50 109 SER A O 1
ATOM 849 N N . VAL A 1 110 ? -4.673 4.469 14.632 1.00 93.06 110 VAL A N 1
ATOM 850 C CA . VAL A 1 110 ? -4.417 5.343 13.484 1.00 93.06 110 VAL A CA 1
ATOM 851 C C . VAL A 1 110 ? -3.405 4.689 12.551 1.00 93.06 110 VAL A C 1
ATOM 853 O O . VAL A 1 110 ? -2.339 4.271 12.995 1.00 93.06 110 VAL A O 1
ATOM 856 N N . GLY A 1 111 ? -3.733 4.619 11.261 1.00 93.12 111 GLY A N 1
ATOM 857 C CA . GLY A 1 111 ? -2.844 4.114 10.213 1.00 93.12 111 GLY A CA 1
ATOM 858 C C . GLY A 1 111 ? -2.603 5.155 9.129 1.00 93.12 111 GLY A C 1
ATOM 859 O O . GLY A 1 111 ? -3.546 5.757 8.619 1.00 93.12 111 GLY A O 1
ATOM 860 N N . GLU A 1 112 ? -1.350 5.358 8.739 1.00 93.38 112 GLU A N 1
ATOM 861 C CA . GLU A 1 112 ? -1.009 6.269 7.650 1.00 93.38 112 GLU A CA 1
ATOM 862 C C . GLU A 1 112 ? -0.098 5.597 6.628 1.00 93.38 112 GLU A C 1
ATOM 864 O O . GLU A 1 112 ? 0.903 4.977 6.983 1.00 93.38 112 GLU A O 1
ATOM 869 N N . PHE A 1 113 ? -0.449 5.743 5.352 1.00 93.31 113 PHE A N 1
ATOM 870 C CA . PHE A 1 113 ? 0.294 5.223 4.215 1.00 93.31 113 PHE A CA 1
ATOM 871 C C . PHE A 1 113 ? 0.684 6.349 3.266 1.00 93.31 113 PHE A C 1
ATOM 873 O O . PHE A 1 113 ? -0.176 7.113 2.815 1.00 93.31 113 PHE A O 1
ATOM 880 N N . TYR A 1 114 ? 1.965 6.398 2.908 1.00 92.38 114 TYR A N 1
ATOM 881 C CA . TYR A 1 114 ? 2.508 7.376 1.972 1.00 92.38 114 TYR A CA 1
ATOM 882 C C . TYR A 1 114 ? 3.333 6.667 0.897 1.00 92.38 114 TYR A C 1
ATOM 884 O O . TYR A 1 114 ? 4.284 5.952 1.193 1.00 92.38 114 TYR A O 1
ATOM 892 N N . SER A 1 115 ? 3.018 6.869 -0.377 1.00 88.94 115 SER A N 1
ATOM 893 C CA . SER A 1 115 ? 3.755 6.222 -1.466 1.00 88.94 115 SER A CA 1
ATOM 894 C C . SER A 1 115 ? 4.066 7.186 -2.592 1.00 88.94 115 SER A C 1
ATOM 896 O O . SER A 1 115 ? 3.205 7.952 -3.023 1.00 88.94 115 SER A O 1
ATOM 898 N N . VAL A 1 116 ? 5.304 7.118 -3.076 1.00 90.38 116 VAL A N 1
ATOM 899 C CA . VAL A 1 116 ? 5.769 7.762 -4.298 1.00 90.38 116 VAL A CA 1
ATOM 900 C C . VAL A 1 116 ? 6.360 6.693 -5.216 1.00 90.38 116 VAL A C 1
ATOM 902 O O . VAL A 1 116 ? 7.381 6.080 -4.906 1.00 90.38 116 VAL A O 1
ATOM 905 N N . ALA A 1 117 ? 5.742 6.480 -6.372 1.00 88.25 117 ALA A N 1
ATOM 906 C CA . ALA A 1 117 ? 6.189 5.494 -7.352 1.00 88.25 117 ALA A CA 1
ATOM 907 C C . ALA A 1 117 ? 6.623 6.187 -8.646 1.00 88.25 117 ALA A C 1
ATOM 909 O O . ALA A 1 117 ? 5.817 6.878 -9.265 1.00 88.25 117 ALA A O 1
ATOM 910 N N . LEU A 1 118 ? 7.873 5.980 -9.073 1.00 89.06 118 LEU A N 1
ATOM 911 C CA . LEU A 1 118 ? 8.406 6.487 -10.338 1.00 89.06 118 LEU A CA 1
ATOM 912 C C . LEU A 1 118 ? 8.709 5.324 -11.288 1.00 89.06 118 LEU A C 1
ATOM 914 O O . LEU A 1 118 ? 9.531 4.457 -10.992 1.00 89.06 118 LEU A O 1
ATOM 918 N N . THR A 1 119 ? 8.094 5.351 -12.466 1.00 87.31 119 THR A N 1
ATOM 919 C CA . THR A 1 119 ? 8.336 4.383 -13.542 1.00 87.31 119 THR A CA 1
ATOM 920 C C . THR A 1 119 ? 8.833 5.106 -14.792 1.00 87.31 119 THR A C 1
ATOM 922 O O . THR A 1 119 ? 8.385 6.211 -15.090 1.00 87.31 119 THR A O 1
ATOM 925 N N . ASN A 1 120 ? 9.769 4.500 -15.520 1.00 85.44 120 ASN A N 1
ATOM 926 C CA . ASN A 1 120 ? 10.305 5.032 -16.776 1.00 85.44 120 ASN A CA 1
ATOM 927 C C . ASN A 1 120 ? 10.546 3.904 -17.799 1.00 85.44 120 ASN A C 1
ATOM 929 O O . ASN A 1 120 ? 10.495 2.725 -17.448 1.00 85.44 120 ASN A O 1
ATOM 933 N N . ASN A 1 121 ? 10.838 4.237 -19.058 1.00 85.44 121 ASN A N 1
ATOM 934 C CA . ASN A 1 121 ? 11.059 3.283 -20.151 1.00 85.44 121 ASN A CA 1
ATOM 935 C C . ASN A 1 121 ? 9.879 2.308 -20.277 1.00 85.44 121 ASN A C 1
ATOM 937 O O . ASN A 1 121 ? 8.770 2.754 -20.510 1.00 85.44 121 ASN A O 1
ATOM 941 N N . TYR A 1 122 ? 10.085 1.002 -20.100 1.00 85.44 122 TYR A N 1
ATOM 942 C CA . TYR A 1 122 ? 9.036 -0.027 -20.189 1.00 85.44 122 TYR A CA 1
ATOM 943 C C . TYR A 1 122 ? 8.671 -0.630 -18.823 1.00 85.44 122 TYR A C 1
ATOM 945 O O . TYR A 1 122 ? 8.144 -1.742 -18.747 1.00 85.44 122 TYR A O 1
ATOM 953 N N . GLN A 1 123 ? 8.984 0.075 -17.733 1.00 85.50 123 GLN A N 1
ATOM 954 C CA . GLN A 1 123 ? 8.720 -0.403 -16.377 1.00 85.50 123 GLN A CA 1
ATOM 955 C C . GLN A 1 123 ? 7.227 -0.468 -16.072 1.00 85.50 123 GLN A C 1
ATOM 957 O O . GLN A 1 123 ? 6.437 0.344 -16.563 1.00 85.50 123 GLN A O 1
ATOM 962 N N . GLN A 1 124 ? 6.863 -1.423 -15.219 1.00 87.38 124 GLN A N 1
ATOM 963 C CA . GLN A 1 124 ? 5.500 -1.599 -14.736 1.00 87.38 124 GLN A CA 1
ATOM 964 C C . GLN A 1 124 ? 5.471 -1.583 -13.209 1.00 87.38 124 GLN A C 1
ATOM 966 O O . GLN A 1 124 ? 6.193 -2.334 -12.560 1.00 87.38 124 GLN A O 1
ATOM 971 N N . ALA A 1 125 ? 4.619 -0.752 -12.625 1.00 89.44 125 ALA A N 1
ATOM 972 C CA . ALA A 1 125 ? 4.351 -0.765 -11.194 1.00 89.44 125 ALA A CA 1
ATOM 973 C C . ALA A 1 125 ? 2.865 -1.033 -10.959 1.00 89.44 125 ALA A C 1
ATOM 975 O O . ALA A 1 125 ? 2.023 -0.393 -11.579 1.00 89.44 125 ALA A O 1
ATOM 976 N N . ASP A 1 126 ? 2.560 -1.982 -10.079 1.00 92.44 126 ASP A N 1
ATOM 977 C CA . ASP A 1 126 ? 1.233 -2.192 -9.502 1.00 92.44 126 ASP A CA 1
ATOM 978 C C . ASP A 1 126 ? 1.391 -2.135 -7.979 1.00 92.44 126 ASP A C 1
ATOM 980 O O . ASP A 1 126 ? 1.790 -3.098 -7.323 1.00 92.44 126 ASP A O 1
ATOM 984 N N . THR A 1 127 ? 1.197 -0.945 -7.426 1.00 90.69 127 THR A N 1
ATOM 985 C CA . THR A 1 127 ? 1.372 -0.663 -6.003 1.00 90.69 127 THR A CA 1
ATOM 986 C C . THR A 1 127 ? 0.038 -0.325 -5.375 1.00 90.69 127 THR A C 1
ATOM 988 O O . THR A 1 127 ? -0.948 -0.045 -6.051 1.00 90.69 127 THR A O 1
ATOM 991 N N . GLY A 1 128 ? -0.036 -0.366 -4.057 1.00 93.69 128 GLY A N 1
ATOM 992 C CA . GLY A 1 128 ? -1.312 -0.218 -3.398 1.00 93.69 128 GLY A CA 1
ATOM 993 C C . GLY A 1 128 ? -1.216 -0.288 -1.898 1.00 93.69 128 GLY A C 1
ATOM 994 O O . GLY A 1 128 ? -0.141 -0.466 -1.339 1.00 93.69 128 GLY A O 1
ATOM 995 N N . THR A 1 129 ? -2.358 -0.169 -1.240 1.00 95.44 129 THR A N 1
ATOM 996 C CA . THR A 1 129 ? -2.447 -0.446 0.191 1.00 95.44 129 THR A CA 1
ATOM 997 C C . THR A 1 129 ? -3.824 -0.969 0.555 1.00 95.44 129 THR A C 1
ATOM 999 O O . THR A 1 129 ? -4.808 -0.670 -0.124 1.00 95.44 129 THR A O 1
ATOM 1002 N N . THR A 1 130 ? -3.884 -1.730 1.642 1.00 96.69 130 THR A N 1
ATOM 1003 C CA . THR A 1 130 ? -5.133 -2.186 2.243 1.00 96.69 130 THR A CA 1
ATOM 1004 C C . THR A 1 130 ? -5.243 -1.642 3.663 1.00 96.69 130 THR A C 1
ATOM 1006 O O . THR A 1 130 ? -4.387 -1.920 4.498 1.00 96.69 130 THR A O 1
ATOM 1009 N N . MET A 1 131 ? -6.306 -0.901 3.959 1.00 97.12 131 MET A N 1
ATOM 1010 C CA . MET A 1 131 ? -6.645 -0.435 5.304 1.00 97.12 131 MET A CA 1
ATOM 1011 C C . MET A 1 131 ? -7.851 -1.220 5.810 1.00 97.12 131 MET A C 1
ATOM 1013 O O . MET A 1 131 ? -8.928 -1.123 5.229 1.00 97.12 131 MET A O 1
ATOM 1017 N N . ILE A 1 132 ? -7.685 -1.984 6.889 1.00 97.44 132 ILE A N 1
ATOM 1018 C CA . ILE A 1 132 ? -8.756 -2.770 7.511 1.00 97.44 132 ILE A CA 1
ATOM 1019 C C . ILE A 1 132 ? -9.072 -2.168 8.876 1.00 97.44 132 ILE A C 1
ATOM 1021 O O . ILE A 1 132 ? -8.273 -2.267 9.803 1.00 97.44 132 ILE A O 1
ATOM 1025 N N . HIS A 1 133 ? -10.250 -1.573 9.013 1.00 97.81 133 HIS A N 1
ATOM 1026 C CA . HIS A 1 133 ? -10.762 -1.028 10.264 1.00 97.81 133 HIS A CA 1
ATOM 1027 C C . HIS A 1 133 ? -11.538 -2.108 11.026 1.00 97.81 133 HIS A C 1
ATOM 1029 O O . HIS A 1 133 ? -12.530 -2.626 10.507 1.00 97.81 133 HIS A O 1
ATOM 1035 N N . LYS A 1 134 ? -11.105 -2.434 12.252 1.00 96.25 134 LYS A N 1
ATOM 1036 C CA . LYS A 1 134 ? -11.823 -3.340 13.170 1.00 96.25 134 LYS A CA 1
ATOM 1037 C C . LYS A 1 134 ? -12.171 -2.706 14.523 1.00 96.25 134 LYS A C 1
ATOM 1039 O O . LYS A 1 134 ? -13.188 -3.080 15.101 1.00 96.25 134 LYS A O 1
ATOM 1044 N N . GLY A 1 135 ? -11.355 -1.773 15.014 1.00 93.88 135 GLY A N 1
ATOM 1045 C CA . GLY A 1 135 ? -11.623 -1.021 16.243 1.00 93.88 135 GLY A CA 1
ATOM 1046 C C . GLY A 1 135 ? -12.544 0.183 16.023 1.00 93.88 135 GLY A C 1
ATOM 1047 O O . GLY A 1 135 ? -12.665 0.699 14.904 1.00 93.88 135 GLY A O 1
ATOM 1048 N N . LYS A 1 136 ? -13.173 0.664 17.097 1.00 95.44 136 LYS A N 1
ATOM 1049 C CA . LYS A 1 136 ? -13.978 1.894 17.120 1.00 95.44 136 LYS A CA 1
ATOM 1050 C C . LYS A 1 136 ? -13.101 3.132 16.949 1.00 95.44 136 LYS A C 1
ATOM 1052 O O . LYS A 1 136 ? -11.936 3.135 17.330 1.00 95.44 136 LYS A O 1
ATOM 1057 N N . ASN A 1 137 ? -13.663 4.201 16.383 1.00 95.94 137 ASN A N 1
ATOM 1058 C CA . ASN A 1 137 ? -13.003 5.503 16.194 1.00 95.94 137 ASN A CA 1
ATOM 1059 C C . ASN A 1 137 ? -11.682 5.452 15.396 1.00 95.94 137 ASN A C 1
ATOM 1061 O O . ASN A 1 137 ? -10.885 6.394 15.442 1.00 95.94 137 ASN A O 1
ATOM 1065 N N . THR A 1 138 ? -11.440 4.369 14.658 1.00 97.12 138 THR A N 1
ATOM 1066 C CA . THR A 1 138 ? -10.196 4.156 13.915 1.00 97.12 138 THR A CA 1
ATOM 1067 C C . THR A 1 138 ? -10.049 5.143 12.765 1.00 97.12 138 THR A C 1
ATOM 1069 O O . THR A 1 138 ? -11.022 5.498 12.093 1.00 97.12 138 THR A O 1
ATOM 1072 N N . LYS A 1 139 ? -8.820 5.599 12.510 1.00 97.38 139 LYS A N 1
ATOM 1073 C CA . LYS A 1 139 ? -8.532 6.606 11.477 1.00 97.38 139 LYS A CA 1
ATOM 1074 C C . LYS A 1 139 ? -7.482 6.096 10.505 1.00 97.38 139 LYS A C 1
ATOM 1076 O O . LYS A 1 139 ? -6.453 5.585 10.929 1.00 97.38 139 LYS A O 1
ATOM 1081 N N . SER A 1 140 ? -7.710 6.278 9.211 1.00 96.56 140 SER A N 1
ATOM 1082 C CA . SER A 1 140 ? -6.701 5.999 8.194 1.00 96.56 140 SER A CA 1
ATOM 1083 C C . SER A 1 140 ? -6.494 7.157 7.224 1.00 96.56 140 SER A C 1
ATOM 1085 O O . SER A 1 140 ? -7.422 7.897 6.874 1.00 96.56 140 SER A O 1
ATOM 1087 N N . ARG A 1 141 ? -5.245 7.315 6.785 1.00 96.44 141 ARG A N 1
ATOM 1088 C CA . ARG A 1 141 ? -4.851 8.271 5.753 1.00 96.44 141 ARG A CA 1
ATOM 1089 C C . ARG A 1 141 ? -3.973 7.585 4.722 1.00 96.44 141 ARG A C 1
ATOM 1091 O O . ARG A 1 141 ? -2.961 6.985 5.059 1.00 96.44 141 ARG A O 1
ATOM 1098 N N . ILE A 1 142 ? -4.356 7.699 3.463 1.00 96.44 142 ILE A N 1
ATOM 1099 C CA . ILE A 1 142 ? -3.652 7.133 2.322 1.00 96.44 142 ILE A CA 1
ATOM 1100 C C . ILE A 1 142 ? -3.289 8.287 1.393 1.00 96.44 142 ILE A C 1
ATOM 1102 O O . ILE A 1 142 ? -4.165 9.014 0.923 1.00 96.44 142 ILE A O 1
ATOM 1106 N N . ILE A 1 143 ? -2.001 8.440 1.100 1.00 95.31 143 ILE A N 1
ATOM 1107 C CA . ILE A 1 143 ? -1.505 9.329 0.051 1.00 95.31 143 ILE A CA 1
ATOM 1108 C C . ILE A 1 143 ? -0.643 8.514 -0.904 1.00 95.31 143 ILE A C 1
ATOM 1110 O O . ILE A 1 143 ? 0.392 7.976 -0.519 1.00 95.31 143 ILE A O 1
ATOM 1114 N N . SER A 1 144 ? -1.039 8.464 -2.169 1.00 93.69 144 SER A N 1
ATOM 1115 C CA . SER A 1 144 ? -0.259 7.856 -3.241 1.00 93.69 144 SER A CA 1
ATOM 1116 C C . SER A 1 144 ? 0.042 8.883 -4.324 1.00 93.69 144 SER A C 1
ATOM 1118 O O . SER A 1 144 ? -0.834 9.643 -4.734 1.00 93.69 144 SER A O 1
ATOM 1120 N N . LYS A 1 145 ? 1.292 8.921 -4.781 1.00 95.12 145 LYS A N 1
ATOM 1121 C CA . LYS A 1 145 ? 1.759 9.775 -5.872 1.00 95.12 145 LYS A CA 1
ATOM 1122 C C . LYS A 1 145 ? 2.497 8.921 -6.896 1.00 95.12 145 LYS A C 1
ATOM 1124 O O . LYS A 1 145 ? 3.572 8.394 -6.623 1.00 95.12 145 LYS A O 1
ATOM 1129 N N . GLY A 1 146 ? 1.922 8.777 -8.081 1.00 92.69 146 GLY A N 1
ATOM 1130 C CA . GLY A 1 146 ? 2.522 8.057 -9.198 1.00 92.69 146 GLY A CA 1
ATOM 1131 C C . GLY A 1 146 ? 3.134 9.008 -10.221 1.00 92.69 146 GLY A C 1
ATOM 1132 O O . GLY A 1 146 ? 2.532 10.019 -10.570 1.00 92.69 146 GLY A O 1
ATOM 1133 N N . ILE A 1 147 ? 4.312 8.676 -10.738 1.00 93.56 147 ILE A N 1
ATOM 1134 C CA . ILE A 1 147 ? 4.948 9.352 -11.870 1.00 93.56 147 ILE A CA 1
ATOM 1135 C C . ILE A 1 147 ? 5.294 8.286 -12.917 1.00 93.56 147 ILE A C 1
ATOM 1137 O O . ILE A 1 147 ? 6.008 7.325 -12.618 1.00 93.56 147 ILE A O 1
ATOM 1141 N N . SER A 1 148 ? 4.786 8.442 -14.137 1.00 92.88 148 SER A N 1
ATOM 1142 C CA . SER A 1 148 ? 5.060 7.545 -15.269 1.00 92.88 148 SER A CA 1
ATOM 1143 C C . SER A 1 148 ? 5.727 8.311 -16.404 1.00 92.88 148 SER A C 1
ATOM 1145 O O . SER A 1 148 ? 5.235 9.367 -16.794 1.00 92.88 148 SER A O 1
ATOM 1147 N N . ALA A 1 149 ? 6.814 7.782 -16.959 1.00 91.69 149 ALA A N 1
ATOM 1148 C CA . ALA A 1 149 ? 7.595 8.410 -18.020 1.00 91.69 149 ALA A CA 1
ATOM 1149 C C . ALA A 1 149 ? 7.925 7.428 -19.160 1.00 91.69 149 ALA A C 1
ATOM 1151 O O . ALA A 1 149 ? 7.968 6.211 -18.972 1.00 91.69 149 ALA A O 1
ATOM 1152 N N . GLY A 1 150 ? 8.170 7.952 -20.363 1.00 90.25 150 GLY A N 1
ATOM 1153 C CA . GLY A 1 150 ? 8.460 7.127 -21.543 1.00 90.25 150 GLY A CA 1
ATOM 1154 C C . GLY A 1 150 ? 7.271 6.245 -21.945 1.00 90.25 150 GLY A C 1
ATOM 1155 O O . GLY A 1 150 ? 6.202 6.753 -22.269 1.00 90.25 150 GLY A O 1
ATOM 1156 N N . HIS A 1 151 ? 7.446 4.924 -21.921 1.00 89.75 151 HIS A N 1
ATOM 1157 C CA . HIS A 1 151 ? 6.415 3.923 -22.246 1.00 89.75 151 HIS A CA 1
ATOM 1158 C C . HIS A 1 151 ? 5.915 3.179 -20.999 1.00 89.75 151 HIS A C 1
ATOM 1160 O O . HIS A 1 151 ? 5.340 2.089 -21.104 1.00 89.75 151 HIS A O 1
ATOM 1166 N N . SER A 1 152 ? 6.194 3.722 -19.813 1.00 90.81 152 SER A N 1
ATOM 1167 C CA . SER A 1 152 ? 5.996 3.012 -18.560 1.00 90.81 152 SER A CA 1
ATOM 1168 C C . SER A 1 152 ? 4.533 3.000 -18.151 1.00 90.81 152 SER A C 1
ATOM 1170 O O . SER A 1 152 ? 3.709 3.796 -18.616 1.00 90.81 152 SER A O 1
ATOM 1172 N N . ARG A 1 153 ? 4.199 2.075 -17.253 1.00 92.06 153 ARG A N 1
ATOM 1173 C CA . ARG A 1 153 ? 2.848 1.941 -16.717 1.00 92.06 153 ARG A CA 1
ATOM 1174 C C . ARG A 1 153 ? 2.891 1.900 -15.205 1.00 92.06 153 ARG A C 1
ATOM 1176 O O . ARG A 1 153 ? 3.593 1.077 -14.624 1.00 92.06 153 ARG A O 1
ATOM 1183 N N . ASN A 1 154 ? 2.101 2.756 -14.582 1.00 92.94 154 ASN A N 1
ATOM 1184 C CA . ASN A 1 154 ? 1.893 2.752 -13.146 1.00 92.94 154 ASN A CA 1
ATOM 1185 C C . ASN A 1 154 ? 0.425 2.442 -12.846 1.00 92.94 154 ASN A C 1
ATOM 1187 O O . ASN A 1 154 ? -0.478 2.870 -13.563 1.00 92.94 154 ASN A O 1
ATOM 1191 N N . CYS A 1 155 ? 0.191 1.663 -11.808 1.00 94.38 155 CYS A N 1
ATOM 1192 C CA . CYS A 1 155 ? -1.113 1.240 -11.353 1.00 94.38 155 CYS A CA 1
ATOM 1193 C C . CYS A 1 155 ? -1.129 1.362 -9.835 1.00 94.38 155 CYS A C 1
ATOM 1195 O O . CYS A 1 155 ? -0.306 0.752 -9.159 1.00 94.38 155 CYS A O 1
ATOM 1197 N N . TYR A 1 156 ? -2.074 2.136 -9.313 1.00 95.62 156 TYR A N 1
ATOM 1198 C CA . TYR A 1 156 ? -2.391 2.160 -7.896 1.00 95.62 156 TYR A CA 1
ATOM 1199 C C . TYR A 1 156 ? -3.646 1.322 -7.623 1.00 95.62 156 TYR A C 1
ATOM 1201 O O . TYR A 1 156 ? -4.663 1.509 -8.293 1.00 95.62 156 TYR A O 1
ATOM 1209 N N . ARG A 1 157 ? -3.609 0.438 -6.620 1.00 96.06 157 ARG A N 1
ATOM 1210 C CA . ARG A 1 157 ? -4.757 -0.344 -6.142 1.00 96.06 157 ARG A CA 1
ATOM 1211 C C . ARG A 1 157 ? -4.940 -0.196 -4.631 1.00 96.06 157 ARG A C 1
ATOM 1213 O O . ARG A 1 157 ? -4.174 -0.747 -3.848 1.00 96.06 157 ARG A O 1
ATOM 1220 N N . GLY A 1 158 ? -5.969 0.531 -4.217 1.00 95.88 158 GLY A N 1
ATOM 1221 C CA . GLY A 1 158 ? -6.287 0.749 -2.805 1.00 95.88 158 GLY A CA 1
ATOM 1222 C C . GLY A 1 158 ? -7.524 -0.026 -2.368 1.00 95.88 158 GLY A C 1
ATOM 1223 O O . GLY A 1 158 ? -8.501 -0.071 -3.113 1.00 95.88 158 GLY A O 1
ATOM 1224 N N . LEU A 1 159 ? -7.514 -0.581 -1.157 1.00 97.50 159 LEU A N 1
ATOM 1225 C CA . LEU A 1 159 ? -8.705 -1.102 -0.483 1.00 97.50 159 LEU A CA 1
ATOM 1226 C C . LEU A 1 159 ? -8.848 -0.452 0.894 1.00 97.50 159 LEU A C 1
ATOM 1228 O O . LEU A 1 159 ? -7.937 -0.516 1.713 1.00 97.50 159 LEU A O 1
ATOM 1232 N N . VAL A 1 160 ? -10.013 0.126 1.166 1.00 97.94 160 VAL A N 1
ATOM 1233 C CA . VAL A 1 160 ? -10.441 0.500 2.516 1.00 97.94 160 VAL A CA 1
ATOM 1234 C C . VAL A 1 160 ? -11.602 -0.403 2.901 1.00 97.94 160 VAL A C 1
ATOM 1236 O O . VAL A 1 160 ? -12.651 -0.371 2.263 1.00 97.94 160 VAL A O 1
ATOM 1239 N N . GLN A 1 161 ? -11.412 -1.208 3.938 1.00 97.88 161 GLN A N 1
ATOM 1240 C CA . GLN A 1 161 ? -12.415 -2.116 4.468 1.00 97.88 161 GLN A CA 1
ATOM 1241 C C . GLN A 1 161 ? -12.773 -1.712 5.897 1.00 97.88 161 GLN A C 1
ATOM 1243 O O . GLN A 1 161 ? -11.901 -1.629 6.760 1.00 97.88 161 GLN A O 1
ATOM 1248 N N . VAL A 1 162 ? -14.058 -1.506 6.162 1.00 97.50 162 VAL A N 1
ATOM 1249 C CA . VAL A 1 162 ? -14.608 -1.266 7.496 1.00 97.50 162 VAL A CA 1
ATOM 1250 C C . VAL A 1 162 ? -15.423 -2.485 7.908 1.00 97.50 162 VAL A C 1
ATOM 1252 O O . VAL A 1 162 ? -16.230 -2.989 7.135 1.00 97.50 162 VAL A O 1
ATOM 1255 N N . GLN A 1 163 ? -15.162 -3.032 9.097 1.00 95.62 163 GLN A N 1
ATOM 1256 C CA . GLN A 1 163 ? -15.939 -4.161 9.607 1.00 95.62 163 GLN A CA 1
ATOM 1257 C C . GLN A 1 163 ? -17.287 -3.704 10.172 1.00 95.62 163 GLN A C 1
ATOM 1259 O O . GLN A 1 163 ? -17.399 -2.642 10.775 1.00 95.62 163 GLN A O 1
ATOM 1264 N N . SER A 1 164 ? -18.300 -4.566 10.069 1.00 91.19 164 SER A N 1
ATOM 1265 C CA . SER A 1 164 ? -19.703 -4.241 10.370 1.00 91.19 164 SER A CA 1
ATOM 1266 C C . SER A 1 164 ? -19.994 -3.759 11.800 1.00 91.19 164 SER A C 1
ATOM 1268 O O . SER A 1 164 ? -21.067 -3.223 12.053 1.00 91.19 164 SER A O 1
ATOM 1270 N N . LYS A 1 165 ? -19.089 -3.993 12.758 1.00 89.88 165 LYS A N 1
ATOM 1271 C CA . LYS A 1 165 ? -19.235 -3.585 14.171 1.00 89.88 165 LYS A CA 1
ATOM 1272 C C . LYS A 1 165 ? -18.483 -2.294 14.510 1.00 89.88 165 LYS A C 1
ATOM 1274 O O . LYS A 1 165 ? -18.484 -1.878 15.666 1.00 89.88 165 LYS A O 1
ATOM 1279 N N . VAL A 1 166 ? -17.810 -1.694 13.533 1.00 94.31 166 VAL A N 1
ATOM 1280 C CA . VAL A 1 166 ? -16.979 -0.513 13.739 1.00 94.31 166 VAL A CA 1
ATOM 1281 C C . VAL A 1 166 ? -17.838 0.739 13.756 1.00 94.31 166 VAL A C 1
ATOM 1283 O O . VAL A 1 166 ? -18.554 1.042 12.806 1.00 94.31 166 VAL A O 1
ATOM 1286 N N . GLU A 1 167 ? -17.709 1.507 14.829 1.00 94.56 167 GLU A N 1
ATOM 1287 C CA . GLU A 1 167 ? -18.351 2.808 14.977 1.00 94.56 167 GLU A CA 1
ATOM 1288 C C . GLU A 1 167 ? -17.332 3.919 14.702 1.00 94.56 167 GLU A C 1
ATOM 1290 O O . GLU A 1 167 ? -16.176 3.831 15.120 1.00 94.56 167 GLU A O 1
ATOM 1295 N N . ASN A 1 168 ? -17.763 4.986 14.023 1.00 95.25 168 ASN A N 1
ATOM 1296 C CA . ASN A 1 168 ? -16.982 6.212 13.808 1.00 95.25 168 ASN A CA 1
ATOM 1297 C C . ASN A 1 168 ? -15.610 6.036 13.121 1.00 95.25 168 ASN A C 1
ATOM 1299 O O . ASN A 1 168 ? -14.720 6.869 13.322 1.00 95.25 168 ASN A O 1
ATOM 1303 N N . ALA A 1 169 ? -15.423 5.005 12.290 1.00 96.25 169 ALA A N 1
ATOM 1304 C CA . ALA A 1 169 ? -14.225 4.903 11.458 1.00 96.25 169 ALA A CA 1
ATOM 1305 C C . ALA A 1 169 ? -14.145 6.054 10.447 1.00 96.25 169 ALA A C 1
ATOM 1307 O O . ALA A 1 169 ? -15.144 6.461 9.851 1.00 96.25 169 ALA A O 1
ATOM 1308 N N . LYS A 1 170 ? -12.933 6.569 10.231 1.00 96.56 170 LYS A N 1
ATOM 1309 C CA . LYS A 1 170 ? -12.650 7.611 9.239 1.00 96.56 170 LYS A CA 1
ATOM 1310 C C . LYS A 1 170 ? -11.500 7.173 8.353 1.00 96.56 170 LYS A C 1
ATOM 1312 O O . LYS A 1 170 ? -10.4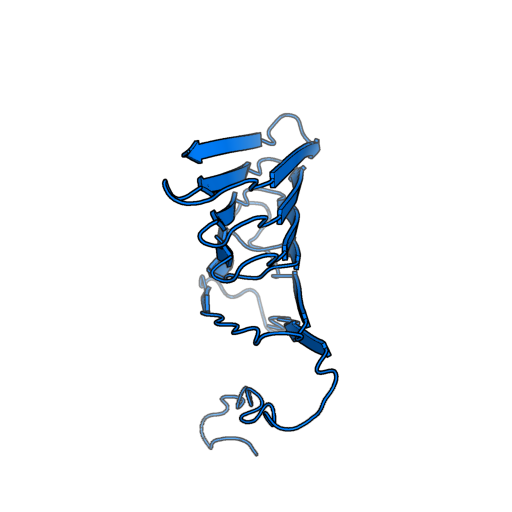65 6.747 8.852 1.00 96.56 170 LYS A O 1
ATOM 1317 N N . SER A 1 171 ? -11.655 7.336 7.048 1.00 95.69 171 SER A N 1
ATOM 1318 C CA . SER A 1 171 ? -10.585 7.088 6.089 1.00 95.69 171 SER A CA 1
ATOM 1319 C C . SER A 1 171 ? -10.519 8.218 5.076 1.00 95.69 171 SER A C 1
ATOM 1321 O O . SER A 1 171 ? -11.549 8.729 4.636 1.00 95.69 171 SER A O 1
ATOM 1323 N N . THR A 1 172 ? -9.305 8.615 4.714 1.00 96.94 172 THR A N 1
ATOM 1324 C CA . THR A 1 172 ? -9.047 9.543 3.612 1.00 96.94 172 THR A CA 1
ATOM 1325 C C . THR A 1 172 ? -8.056 8.903 2.658 1.00 96.94 172 THR A C 1
ATOM 1327 O O . THR A 1 172 ? -7.041 8.367 3.095 1.00 96.94 172 THR A O 1
ATOM 1330 N N . SER A 1 173 ? -8.349 8.949 1.359 1.00 95.06 173 SER A N 1
ATOM 1331 C CA . SER A 1 173 ? -7.474 8.404 0.325 1.00 95.06 173 SER A CA 1
ATOM 1332 C C . SER A 1 173 ? -7.312 9.400 -0.808 1.00 95.06 173 SER A C 1
ATOM 1334 O O . SER A 1 173 ? -8.293 9.820 -1.419 1.00 95.06 173 SER A O 1
ATOM 1336 N N . THR A 1 174 ? -6.067 9.767 -1.091 1.00 95.81 174 THR A N 1
ATOM 1337 C CA . THR A 1 174 ? -5.695 10.675 -2.175 1.00 95.81 174 THR A CA 1
ATOM 1338 C C . THR A 1 174 ? -4.671 9.995 -3.068 1.00 95.81 174 THR A C 1
ATOM 1340 O O . THR A 1 174 ? -3.626 9.554 -2.592 1.00 95.81 174 THR A O 1
ATOM 1343 N N . SER A 1 175 ? -4.968 9.937 -4.364 1.00 93.94 175 SER A N 1
ATOM 1344 C CA . SER A 1 175 ? -4.099 9.341 -5.377 1.00 93.94 175 SER A CA 1
ATOM 1345 C C . SER A 1 175 ? -3.863 10.354 -6.491 1.00 93.94 175 SER A C 1
ATOM 1347 O O . SER A 1 175 ? -4.777 10.652 -7.256 1.00 93.94 175 SER A O 1
ATOM 1349 N N . ASP A 1 176 ? -2.636 10.855 -6.589 1.00 95.94 176 ASP A N 1
ATOM 1350 C CA . ASP A 1 176 ? -2.210 11.775 -7.642 1.00 95.94 176 ASP A CA 1
ATOM 1351 C C . ASP A 1 176 ? -1.348 11.025 -8.659 1.00 95.94 176 ASP A C 1
ATOM 1353 O O . ASP A 1 176 ? -0.515 10.197 -8.290 1.00 95.94 176 ASP A O 1
ATOM 1357 N N . SER A 1 177 ? -1.516 11.308 -9.949 1.00 94.00 177 SER A N 1
ATOM 1358 C CA . SER A 1 177 ? -0.708 10.704 -11.013 1.00 94.00 177 SER A CA 1
ATOM 1359 C C . SER A 1 177 ? -0.190 11.762 -11.977 1.00 94.00 177 SER A C 1
ATOM 1361 O O . SER A 1 177 ? -0.939 12.630 -12.417 1.00 94.00 177 SER A O 1
ATOM 1363 N N . MET A 1 178 ? 1.094 11.675 -12.316 1.00 96.00 178 MET A N 1
ATOM 1364 C CA . MET A 1 178 ? 1.778 12.552 -13.260 1.00 96.00 178 MET A CA 1
ATOM 1365 C C . MET A 1 178 ? 2.321 11.731 -14.429 1.00 96.00 178 MET A C 1
ATOM 1367 O O . MET A 1 178 ? 3.004 10.727 -14.231 1.00 96.00 178 MET A O 1
ATOM 1371 N N . LEU A 1 179 ? 2.033 12.174 -15.651 1.00 95.81 179 LEU A N 1
ATOM 1372 C CA . LEU A 1 179 ? 2.512 11.552 -16.883 1.00 95.81 179 LEU A CA 1
ATOM 1373 C C . LEU A 1 179 ? 3.569 12.446 -17.537 1.00 95.81 179 LEU A C 1
ATOM 1375 O O . LEU A 1 179 ? 3.342 13.637 -17.736 1.00 95.81 179 LEU A O 1
ATOM 1379 N N . ILE A 1 180 ? 4.717 11.862 -17.873 1.00 92.50 180 ILE A N 1
ATOM 1380 C CA . ILE A 1 180 ? 5.876 12.519 -18.491 1.00 92.50 180 ILE A CA 1
ATOM 1381 C C . ILE A 1 180 ? 6.254 11.759 -19.774 1.00 92.50 180 ILE A C 1
ATOM 1383 O O . ILE A 1 180 ? 7.347 11.206 -19.893 1.00 92.50 180 ILE A O 1
ATOM 1387 N N . ALA A 1 181 ? 5.295 11.646 -20.693 1.00 90.94 181 ALA A N 1
ATOM 1388 C CA . ALA A 1 181 ? 5.423 11.245 -22.101 1.00 90.94 181 ALA A CA 1
ATOM 1389 C C . ALA A 1 181 ? 4.019 11.014 -22.684 1.00 90.94 181 ALA A C 1
ATOM 1391 O O . ALA A 1 181 ? 3.056 10.824 -21.944 1.00 90.94 181 ALA A O 1
ATOM 1392 N N . ASP A 1 182 ? 3.919 10.963 -24.010 1.00 91.00 182 ASP A N 1
ATOM 1393 C CA . ASP A 1 182 ? 2.705 10.597 -24.749 1.00 91.00 182 ASP A CA 1
ATOM 1394 C C . ASP A 1 182 ? 2.300 9.122 -24.559 1.00 91.00 182 ASP A C 1
ATOM 1396 O O . ASP A 1 182 ? 1.119 8.786 -24.629 1.00 91.00 182 ASP A O 1
ATOM 1400 N N . LYS A 1 183 ? 3.275 8.237 -24.314 1.00 92.31 183 LYS A N 1
ATOM 1401 C CA . LYS A 1 183 ? 3.083 6.780 -24.184 1.00 92.31 183 LYS A CA 1
ATOM 1402 C C . LYS A 1 183 ? 3.071 6.268 -22.744 1.00 92.31 183 LYS A C 1
ATOM 1404 O O . LYS A 1 183 ? 2.926 5.060 -22.537 1.00 92.31 183 LYS A O 1
ATOM 1409 N N . ALA A 1 184 ? 3.211 7.156 -21.764 1.00 94.50 184 ALA A N 1
ATOM 1410 C CA . ALA A 1 184 ? 3.137 6.805 -20.355 1.00 94.50 1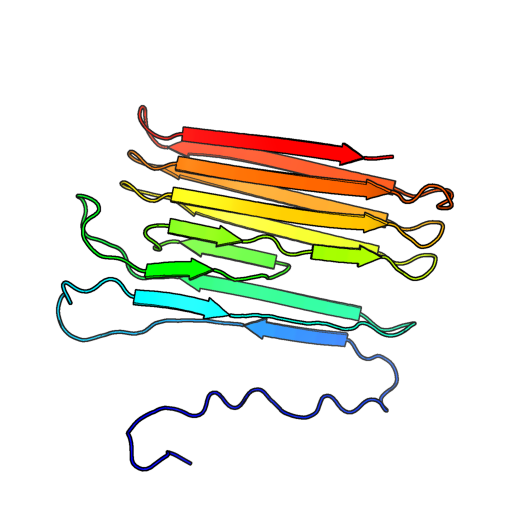84 ALA A CA 1
ATOM 1411 C C . ALA A 1 184 ? 1.679 6.550 -19.940 1.00 94.50 184 ALA A C 1
ATOM 1413 O O . ALA A 1 184 ? 0.766 7.236 -20.396 1.00 94.50 184 ALA A O 1
ATOM 1414 N N . ALA A 1 185 ? 1.458 5.591 -19.038 1.00 95.38 185 ALA A N 1
ATOM 1415 C CA . ALA A 1 185 ? 0.135 5.302 -18.488 1.00 95.38 185 ALA A CA 1
ATOM 1416 C C . ALA A 1 185 ? 0.133 5.318 -16.954 1.00 95.38 185 ALA A C 1
ATOM 1418 O O . ALA A 1 185 ? 1.103 4.908 -16.306 1.00 95.38 185 ALA A O 1
ATOM 1419 N N . ALA A 1 186 ? -0.984 5.759 -16.379 1.00 95.50 186 ALA A N 1
ATOM 1420 C CA . ALA A 1 186 ? -1.250 5.720 -14.948 1.00 95.50 186 ALA A CA 1
ATOM 1421 C C . ALA A 1 186 ? -2.715 5.336 -14.707 1.00 95.50 186 ALA A C 1
ATOM 1423 O O . ALA A 1 186 ? -3.616 5.991 -15.229 1.00 95.50 186 ALA A O 1
ATOM 1424 N N . ASN A 1 187 ? -2.939 4.283 -13.922 1.00 95.81 187 ASN A N 1
ATOM 1425 C CA . ASN A 1 187 ? -4.263 3.762 -13.592 1.00 95.81 187 ASN A CA 1
ATOM 1426 C C . ASN A 1 187 ? -4.475 3.771 -12.074 1.00 95.81 187 ASN A C 1
ATOM 1428 O O . ASN A 1 187 ? -3.550 3.485 -11.318 1.00 95.81 187 ASN A O 1
ATOM 1432 N N . THR A 1 188 ? -5.710 4.015 -11.638 1.00 95.62 188 THR A N 1
ATOM 1433 C CA . THR A 1 188 ? -6.084 4.039 -10.218 1.00 95.62 188 THR A CA 1
ATOM 1434 C C . THR A 1 188 ? -7.327 3.182 -10.009 1.00 95.62 188 THR A C 1
ATOM 1436 O O . THR A 1 188 ? -8.361 3.425 -10.628 1.00 95.62 188 THR A O 1
ATOM 1439 N N . TYR A 1 189 ? -7.232 2.193 -9.122 1.00 96.25 189 TYR A N 1
ATOM 1440 C CA . TYR A 1 189 ? -8.311 1.283 -8.745 1.00 96.25 189 TYR A CA 1
ATOM 1441 C C . TYR A 1 189 ? -8.549 1.369 -7.237 1.00 96.25 189 TYR A C 1
ATOM 1443 O O . TYR A 1 189 ? -7.800 0.794 -6.449 1.00 96.25 189 TYR A O 1
ATOM 1451 N N . SER A 1 190 ? -9.594 2.084 -6.833 1.00 94.12 190 SER A N 1
ATOM 1452 C CA . SER A 1 190 ? -9.924 2.284 -5.420 1.00 94.12 190 SER A CA 1
ATOM 1453 C C . SER A 1 190 ? -11.171 1.497 -5.043 1.00 94.12 190 SER A C 1
ATOM 1455 O O . SER A 1 190 ? -12.215 1.646 -5.675 1.00 94.12 190 SER A O 1
ATOM 1457 N N . TYR A 1 191 ? -11.063 0.689 -3.993 1.00 96.56 191 TYR A N 1
ATOM 1458 C CA . TYR A 1 191 ? -12.142 -0.122 -3.446 1.00 96.56 191 TYR A CA 1
ATOM 1459 C C . TYR A 1 191 ? -12.482 0.351 -2.037 1.00 96.56 191 TYR A C 1
ATOM 1461 O O . TYR A 1 191 ? -11.594 0.580 -1.214 1.00 96.56 191 TYR A O 1
ATOM 1469 N N . ILE A 1 192 ? -13.776 0.478 -1.761 1.00 96.19 192 ILE A N 1
ATOM 1470 C CA . ILE A 1 192 ? -14.298 0.772 -0.429 1.00 96.19 192 ILE A CA 1
ATOM 1471 C C . ILE A 1 192 ? -15.333 -0.298 -0.103 1.00 96.19 192 ILE A C 1
ATOM 1473 O O . ILE A 1 192 ? -16.276 -0.502 -0.867 1.00 96.19 192 ILE A O 1
ATOM 1477 N N . GLN A 1 193 ? -15.141 -0.973 1.024 1.00 95.94 193 GLN A N 1
ATOM 1478 C CA . GLN A 1 193 ? -16.056 -1.965 1.569 1.00 95.94 193 GLN A CA 1
ATOM 1479 C C . GLN A 1 193 ? -16.470 -1.522 2.974 1.00 95.94 193 GLN A C 1
ATOM 1481 O O . GLN A 1 193 ? -15.606 -1.320 3.826 1.00 95.94 193 GLN A O 1
ATOM 1486 N N . LEU A 1 194 ? -17.775 -1.356 3.191 1.00 89.50 194 LEU A N 1
ATOM 1487 C CA . LEU A 1 194 ? -18.379 -0.920 4.454 1.00 89.50 194 LEU A CA 1
ATOM 1488 C C . LEU A 1 194 ? -19.269 -2.018 5.039 1.00 89.50 194 LEU A C 1
ATOM 1490 O O . LEU A 1 194 ? -19.848 -2.780 4.229 1.00 89.50 194 LEU A O 1
#

pLDDT: mean 72.54, std 24.54, range [25.0, 97.94]

Radius of gyration: 18.78 Å; chains: 1; bounding box: 52×32×53 Å

Foldseek 3Di:
DDDPPPDDPPPPPPDPDPDDDADEAEDEDEDDPDPPDDDDQDEEEAADEDDDDADPPYHYDWAYEDEWAADPLQLGHFYEAHYETAHYDDDHGQEYEYEHEDAQAEAPAEGEG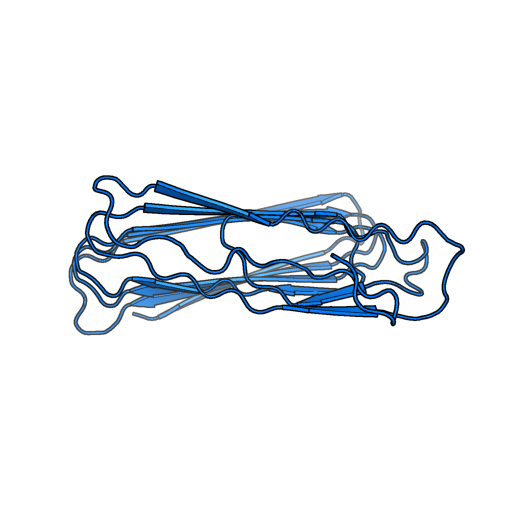HEEYEEERAHEYEYEYEYEYHYELYEYEAEAEYEWYDQYEYEYAYEYAYDPPYYNYYYDHYHHYHYHDPNTYYYYHYYYHD

Organism: Brassica carinata (NCBI:txid52824)